Protein AF-D2W5I2-F1 (afdb_monomer_lite)

Sequence (218 aa):
MPPKKRNINYDDDDADENDNAGNESLIVRERLNFANRSSNGSSSGGGSVGSSNSTNQWCAFNIGDKSENDIERVMIAYLEKYHLQDIRDILCPPLTLTNDDTIHYSVFIDVSHFMSANIEIGSILLSYPTELIPIFERALIKTQQRHIEKQEVMKEQFKLKTFVHVRLHTLPQCSEVTKTSVRSVRSCDANRLISVSGTVIKTGPIKMLEYKKIYICK

Foldseek 3Di:
DDDDDDDDDDDDDDDDDDDDDDDDDDPPDDDPDDDDDDDDDDDDDDDDDDDPPPPVCPDPLCLDVDDLVVLLVLLLVVCLPPVVVVLVCVFACVNVVDPDLPDAAEDEDELVVVCVSPVSSSVSCQQAVPVVQVSNLVSSLVSSVVVLVPDPPCNVRTDRHNRYGYHYDHDDPDLLAEDAAPVSDDPSCPNGHHHYDDDDPDDDDDDDDDDDDDDDDD

pLDDT: mean 73.7, std 24.59, range [28.52, 96.19]

Organism: Naegleria gruberi (NCBI:txid5762)

Secondary structure (DSSP, 8-state):
-PPPP----------------------------------------------------------TT--HHHHHHHHHHHHHHHSHHHHHHHHSTTT-SS--TT--EEEEEEHHHHHHH-HHHHHHHHH-HHHHHHHHHHHHHHHHHHHHHH-SSSGGG----S-EEEEEE-----TTTEESSGGG--GGGTTS--EE-------PPP------------

InterPro domains:
  IPR012340 Nucleic acid-binding, OB-fold [SSF50249] (104-218)
  IPR031327 Mini-chromosome maintenance protein [PTHR11630] (82-217)
  IPR058768 MCM9, N-terminal domain [PF26066] (67-172)

Radius of gyration: 25.95 Å; chains: 1; bounding box: 92×47×56 Å

Structure (mmCIF, N/CA/C/O backbone):
data_AF-D2W5I2-F1
#
_entry.id   AF-D2W5I2-F1
#
loop_
_atom_site.group_PDB
_atom_site.id
_atom_site.type_symbol
_atom_site.label_atom_id
_atom_site.label_alt_id
_atom_site.label_comp_id
_atom_site.label_asym_id
_atom_site.label_entity_id
_atom_site.label_seq_id
_atom_site.pdbx_PDB_ins_code
_atom_site.Cartn_x
_atom_site.Cartn_y
_atom_site.Cartn_z
_atom_site.occupancy
_atom_site.B_iso_or_equiv
_atom_site.auth_seq_id
_atom_site.auth_comp_id
_atom_site.auth_asym_id
_atom_site.auth_atom_id
_atom_site.pdbx_PDB_model_num
ATOM 1 N N . MET A 1 1 ? -42.379 -8.811 -24.231 1.00 43.00 1 MET A N 1
ATOM 2 C CA . MET A 1 1 ? -43.054 -9.509 -23.113 1.00 43.00 1 MET A CA 1
ATOM 3 C C . MET A 1 1 ? -42.057 -9.661 -21.971 1.00 43.00 1 MET A C 1
ATOM 5 O O . MET A 1 1 ? -41.072 -10.356 -22.179 1.00 43.00 1 MET A O 1
ATOM 9 N N . PRO A 1 2 ? -42.228 -8.996 -20.818 1.00 46.12 2 PRO A N 1
ATOM 10 C CA . PRO A 1 2 ? -41.393 -9.254 -19.646 1.00 46.12 2 PRO A CA 1
ATOM 11 C C . PRO A 1 2 ? -41.995 -10.391 -18.793 1.00 46.12 2 PRO A C 1
ATOM 13 O O . PRO A 1 2 ? -43.223 -10.505 -18.726 1.00 46.12 2 PRO A O 1
ATOM 16 N N . PRO A 1 3 ? -41.187 -11.243 -18.135 1.00 50.66 3 PRO A N 1
ATOM 17 C CA . PRO A 1 3 ? -41.715 -12.276 -17.254 1.00 50.66 3 PRO A CA 1
ATOM 18 C C . PRO A 1 3 ? -42.110 -11.714 -15.877 1.00 50.66 3 PRO A C 1
ATOM 20 O O . PRO A 1 3 ? -41.495 -10.795 -15.338 1.00 50.66 3 PRO A O 1
ATOM 23 N N . LYS A 1 4 ? -43.187 -12.298 -15.341 1.00 43.59 4 LYS A N 1
ATOM 24 C CA . LYS A 1 4 ? -43.892 -11.970 -14.093 1.00 43.59 4 LYS A CA 1
ATOM 25 C C . LYS A 1 4 ? -42.997 -12.063 -12.848 1.00 43.59 4 LYS A C 1
ATOM 27 O O . LYS A 1 4 ? -42.337 -13.079 -12.635 1.00 43.59 4 LYS A O 1
ATOM 32 N N . LYS A 1 5 ? -43.089 -11.051 -11.978 1.00 40.81 5 LYS A N 1
ATOM 33 C CA . LYS A 1 5 ? -42.626 -11.091 -10.582 1.00 40.81 5 LYS A CA 1
ATOM 34 C C . LYS A 1 5 ? -43.493 -12.079 -9.790 1.00 40.81 5 LYS A C 1
ATOM 36 O O . LYS A 1 5 ? -44.718 -11.981 -9.838 1.00 40.81 5 LYS A O 1
ATOM 41 N N . ARG A 1 6 ? -42.870 -13.023 -9.080 1.00 42.47 6 ARG A N 1
ATOM 42 C CA . ARG A 1 6 ? -43.522 -13.841 -8.046 1.00 42.47 6 ARG A CA 1
ATOM 43 C C . ARG A 1 6 ? -43.172 -13.235 -6.687 1.00 42.47 6 ARG A C 1
ATOM 45 O O . ARG A 1 6 ? -42.004 -13.235 -6.318 1.00 42.47 6 ARG A O 1
ATOM 52 N N . ASN A 1 7 ? -44.184 -12.700 -6.004 1.00 34.03 7 ASN A N 1
ATOM 53 C CA . ASN A 1 7 ? -44.137 -12.393 -4.576 1.00 34.03 7 ASN A CA 1
ATOM 54 C C . ASN A 1 7 ? -44.129 -13.712 -3.805 1.00 34.03 7 ASN A C 1
ATOM 56 O O . ASN A 1 7 ? -44.943 -14.590 -4.095 1.00 34.03 7 ASN A O 1
ATOM 60 N N . ILE A 1 8 ? -43.233 -13.825 -2.833 1.00 45.25 8 ILE A N 1
ATOM 61 C CA . ILE A 1 8 ? -43.273 -14.864 -1.810 1.00 45.25 8 ILE A CA 1
ATOM 62 C C . ILE A 1 8 ? -43.275 -14.098 -0.490 1.00 45.25 8 ILE A C 1
ATOM 64 O O . ILE A 1 8 ? -42.287 -13.444 -0.162 1.00 45.25 8 ILE A O 1
ATOM 68 N N . ASN A 1 9 ? -44.425 -14.103 0.180 1.00 29.80 9 ASN A N 1
ATOM 69 C CA . ASN A 1 9 ? -44.561 -13.667 1.563 1.00 29.80 9 ASN A CA 1
ATOM 70 C C . ASN A 1 9 ? -43.911 -14.741 2.444 1.00 29.80 9 ASN A C 1
ATOM 72 O O . ASN A 1 9 ? -44.142 -15.927 2.208 1.00 29.80 9 ASN A O 1
ATOM 76 N N . TYR A 1 10 ? -43.108 -14.327 3.417 1.00 40.66 10 TYR A N 1
ATOM 77 C CA . TYR A 1 10 ? -42.780 -15.154 4.572 1.00 40.66 10 TYR A CA 1
ATOM 78 C C . TYR A 1 10 ? -43.483 -14.506 5.755 1.00 40.66 10 TYR A C 1
ATOM 80 O O . TYR A 1 10 ? -43.177 -13.363 6.090 1.00 40.66 10 TYR A O 1
ATOM 88 N N . ASP A 1 11 ? -44.485 -15.215 6.259 1.00 38.56 11 ASP A N 1
ATOM 89 C CA . ASP A 1 11 ? -45.194 -14.896 7.487 1.00 38.56 11 ASP A CA 1
ATOM 90 C C . ASP A 1 11 ? -44.306 -15.226 8.696 1.00 38.56 11 ASP A C 1
ATOM 92 O O . ASP A 1 11 ? -43.480 -16.145 8.652 1.00 38.56 11 ASP A O 1
ATOM 96 N N . ASP A 1 12 ? -44.487 -14.411 9.730 1.00 39.06 12 ASP A N 1
ATOM 97 C CA . ASP A 1 12 ? -43.900 -14.487 11.060 1.00 39.06 12 ASP A CA 1
ATOM 98 C C . ASP A 1 12 ? -44.262 -15.798 11.779 1.00 39.06 12 ASP A C 1
ATOM 100 O O . ASP A 1 12 ? -45.414 -16.224 11.737 1.00 39.06 12 ASP A O 1
ATOM 104 N N . ASP A 1 13 ? -43.300 -16.381 12.498 1.00 43.75 13 ASP A N 1
ATOM 105 C CA . ASP A 1 13 ? -43.566 -17.281 13.624 1.00 43.75 13 ASP A CA 1
ATOM 106 C C . ASP A 1 13 ? -42.513 -17.035 14.719 1.00 43.75 13 ASP A C 1
ATOM 108 O O . ASP A 1 13 ? -41.311 -17.254 14.535 1.00 43.75 13 ASP A O 1
ATOM 112 N N . ASP A 1 14 ? -43.010 -16.540 15.852 1.00 37.00 14 ASP A N 1
ATOM 113 C CA . ASP A 1 14 ? -42.328 -16.369 17.130 1.00 37.00 14 ASP A CA 1
ATOM 114 C C . ASP A 1 14 ? -41.974 -17.723 17.770 1.00 37.00 14 ASP A C 1
ATOM 116 O O . ASP A 1 14 ? -42.802 -18.635 17.816 1.00 37.00 14 ASP A O 1
ATOM 120 N N . ALA A 1 15 ? -40.786 -17.821 18.373 1.00 42.62 15 ALA A N 1
ATOM 121 C CA . ALA A 1 15 ? -40.544 -18.678 19.535 1.00 42.62 15 ALA A CA 1
ATOM 122 C C . ALA A 1 15 ? -39.292 -18.213 20.297 1.00 42.62 15 ALA A C 1
ATOM 124 O O . ALA A 1 15 ? -38.161 -18.348 19.827 1.00 42.62 15 ALA A O 1
ATOM 125 N N . ASP A 1 16 ? -39.539 -17.671 21.488 1.00 36.62 16 ASP A N 1
ATOM 126 C CA . ASP A 1 16 ? -38.579 -17.438 22.561 1.00 36.62 16 ASP A CA 1
ATOM 127 C C . ASP A 1 16 ? -37.862 -18.732 22.981 1.00 36.62 16 ASP A C 1
ATOM 129 O O . ASP A 1 16 ? -38.519 -19.737 23.241 1.00 36.62 16 ASP A O 1
ATOM 133 N N . GLU A 1 17 ? -36.545 -18.677 23.205 1.00 42.06 17 GLU A N 1
ATOM 134 C CA . GLU A 1 17 ? -35.958 -19.321 24.384 1.00 42.06 17 GLU A CA 1
ATOM 135 C C . GLU A 1 17 ? -34.625 -18.671 24.774 1.00 42.06 17 GLU A C 1
ATOM 137 O O . GLU A 1 17 ? -33.779 -18.308 23.957 1.00 42.06 17 GLU A O 1
ATOM 142 N N . ASN A 1 18 ? -34.515 -18.455 26.075 1.00 34.59 18 ASN A N 1
ATOM 143 C CA . ASN A 1 18 ? -33.635 -17.546 26.778 1.00 34.59 18 ASN A CA 1
ATOM 144 C C . ASN A 1 18 ? -32.677 -18.405 27.601 1.00 34.59 18 ASN A C 1
ATOM 146 O O . ASN A 1 18 ? -33.155 -19.111 28.481 1.00 34.59 18 ASN A O 1
ATOM 150 N N . ASP A 1 19 ? -31.365 -18.323 27.369 1.00 39.16 19 ASP A N 1
ATOM 151 C CA . ASP A 1 19 ? -30.380 -18.870 28.304 1.00 39.16 19 ASP A CA 1
ATOM 152 C C . ASP A 1 19 ? -29.254 -17.870 28.573 1.00 39.16 19 ASP A C 1
ATOM 154 O O . ASP A 1 19 ? -28.366 -17.584 27.767 1.00 39.16 19 ASP A O 1
ATOM 158 N N . ASN A 1 20 ? -29.357 -17.325 29.778 1.00 34.62 20 ASN A N 1
ATOM 159 C CA . ASN A 1 20 ? -28.439 -16.445 30.464 1.00 34.62 20 ASN A CA 1
ATOM 160 C C . ASN A 1 20 ? -27.288 -17.265 31.065 1.00 34.62 20 ASN A C 1
ATOM 162 O O . ASN A 1 20 ? -27.508 -18.072 31.967 1.00 34.62 20 ASN A O 1
ATOM 166 N N . ALA A 1 21 ? -26.052 -17.000 30.644 1.00 34.62 21 ALA A N 1
ATOM 167 C CA . ALA A 1 21 ? -24.869 -17.399 31.395 1.00 34.62 21 ALA A CA 1
ATOM 168 C C . ALA A 1 21 ? -23.773 -16.331 31.286 1.00 34.62 21 ALA A C 1
ATOM 170 O O . ALA A 1 21 ? -23.035 -16.254 30.310 1.00 34.62 21 ALA A O 1
ATOM 171 N N . GLY A 1 22 ? -23.665 -15.532 32.344 1.00 30.75 22 GLY A N 1
ATOM 172 C CA . GLY A 1 22 ? -22.408 -15.459 33.082 1.00 30.75 22 GLY A CA 1
ATOM 173 C C . GLY A 1 22 ? -21.261 -14.666 32.455 1.00 30.75 22 GLY A C 1
ATOM 174 O O . GLY A 1 22 ? -20.373 -15.216 31.816 1.00 30.75 22 GLY A O 1
ATOM 175 N N . ASN A 1 23 ? -21.263 -13.363 32.731 1.00 34.50 23 ASN A N 1
ATOM 176 C CA . ASN A 1 23 ? -20.090 -12.575 33.115 1.00 34.50 23 ASN A CA 1
ATOM 177 C C . ASN A 1 23 ? -18.751 -13.328 33.317 1.00 34.50 23 ASN A C 1
ATOM 179 O O . ASN A 1 23 ? -18.586 -14.043 34.293 1.00 34.50 23 ASN A O 1
ATOM 183 N N . GLU A 1 24 ? -17.721 -12.973 32.545 1.00 34.41 24 GLU A N 1
ATOM 184 C CA . GLU A 1 24 ? -16.431 -12.610 33.146 1.00 34.41 24 GLU A CA 1
ATOM 185 C C . GLU A 1 24 ? -15.587 -11.755 32.193 1.00 34.41 24 GLU A C 1
ATOM 187 O O . GLU A 1 24 ? -15.129 -12.156 31.125 1.00 34.41 24 GLU A O 1
ATOM 192 N N . SER A 1 25 ? -15.415 -10.507 32.611 1.00 34.25 25 SER A N 1
ATOM 193 C CA . SER A 1 25 ? -14.503 -9.523 32.060 1.00 34.25 25 SER A CA 1
ATOM 194 C C . SER A 1 25 ? -13.052 -9.942 32.298 1.00 34.25 25 SER A C 1
ATOM 196 O O . SER A 1 25 ? -12.593 -9.928 33.439 1.00 34.25 25 SER A O 1
ATOM 198 N N . LEU A 1 26 ? -12.291 -10.195 31.237 1.00 31.88 26 LEU A N 1
ATOM 199 C CA . LEU A 1 26 ? -10.829 -10.245 31.306 1.00 31.88 26 LEU A CA 1
ATOM 200 C C . LEU A 1 26 ? -10.232 -9.300 30.264 1.00 31.88 26 LEU A C 1
ATOM 202 O O . LEU A 1 26 ? -9.867 -9.662 29.150 1.00 31.88 26 LEU A O 1
ATOM 206 N N . ILE A 1 27 ? -10.140 -8.039 30.685 1.00 31.56 27 ILE A N 1
ATOM 207 C CA . ILE A 1 27 ? -9.286 -7.019 30.085 1.00 31.56 27 ILE A CA 1
ATOM 208 C C . ILE A 1 27 ? -7.835 -7.455 30.323 1.00 31.56 27 ILE A C 1
ATOM 210 O O . ILE A 1 27 ? -7.260 -7.181 31.378 1.00 31.56 27 ILE A O 1
ATOM 214 N N . VAL A 1 28 ? -7.217 -8.116 29.346 1.00 31.95 28 VAL A N 1
ATOM 215 C CA . VAL A 1 28 ? -5.765 -8.326 29.360 1.00 31.95 28 VAL A CA 1
ATOM 216 C C . VAL A 1 28 ? -5.103 -7.085 28.769 1.00 31.95 28 VAL A C 1
ATOM 218 O O . VAL A 1 28 ? -4.978 -6.911 27.561 1.00 31.95 28 VAL A O 1
ATOM 221 N N . ARG A 1 29 ? -4.709 -6.181 29.670 1.00 33.41 29 ARG A N 1
ATOM 222 C CA . ARG A 1 29 ? -3.755 -5.100 29.405 1.00 33.41 29 ARG A CA 1
ATOM 223 C C . ARG A 1 29 ? -2.401 -5.726 29.079 1.00 33.41 29 ARG A C 1
ATOM 225 O O . ARG A 1 29 ? -1.736 -6.219 29.988 1.00 33.41 29 ARG A O 1
ATOM 232 N N . GLU A 1 30 ? -1.961 -5.662 27.829 1.00 31.08 30 GLU A N 1
ATOM 233 C CA . GLU A 1 30 ? -0.601 -6.072 27.480 1.00 31.08 30 GLU A CA 1
ATOM 234 C C . GLU A 1 30 ? 0.341 -4.858 27.497 1.00 31.08 30 GLU A C 1
ATOM 236 O O . GLU A 1 30 ? 0.248 -3.928 26.696 1.00 31.08 30 GLU A O 1
ATOM 241 N N . ARG A 1 31 ? 1.222 -4.845 28.506 1.00 31.59 31 ARG A N 1
ATOM 242 C CA . ARG A 1 31 ? 2.338 -3.908 28.662 1.00 31.59 31 ARG A CA 1
ATOM 243 C C . ARG A 1 31 ? 3.422 -4.252 27.639 1.00 31.59 31 ARG A C 1
ATOM 245 O O . ARG A 1 31 ? 4.078 -5.281 27.765 1.00 31.59 31 ARG A O 1
ATOM 252 N N . LEU A 1 32 ? 3.686 -3.350 26.697 1.00 32.97 32 LEU A N 1
ATOM 253 C CA . LEU A 1 32 ? 4.914 -3.366 25.902 1.00 32.97 32 LEU A CA 1
ATOM 254 C C . LEU A 1 32 ? 6.099 -2.934 26.783 1.00 32.97 32 LEU A C 1
ATOM 256 O O . LEU A 1 32 ? 6.392 -1.749 26.917 1.00 32.97 32 LEU A O 1
ATOM 260 N N . ASN A 1 33 ? 6.781 -3.905 27.392 1.00 31.30 33 ASN A N 1
ATOM 261 C CA . ASN A 1 33 ? 8.112 -3.710 27.963 1.00 31.30 33 ASN A CA 1
ATOM 262 C C . ASN A 1 33 ? 9.154 -3.860 26.847 1.00 31.30 33 ASN A C 1
ATOM 264 O O . ASN A 1 33 ? 9.573 -4.969 26.519 1.00 31.30 33 ASN A O 1
ATOM 268 N N . PHE A 1 34 ? 9.598 -2.740 26.277 1.00 35.03 34 PHE A N 1
ATOM 269 C CA . PHE A 1 34 ? 10.815 -2.707 25.469 1.00 35.03 34 PHE A CA 1
ATOM 270 C C . PHE A 1 34 ? 12.032 -2.815 26.395 1.00 35.03 34 PHE A C 1
ATOM 272 O O . PHE A 1 34 ? 12.375 -1.881 27.120 1.00 35.03 34 PHE A O 1
ATOM 279 N N . ALA A 1 35 ? 12.680 -3.979 26.383 1.00 35.81 35 ALA A N 1
ATOM 280 C CA . ALA A 1 35 ? 13.961 -4.186 27.039 1.00 35.81 35 ALA A CA 1
ATOM 281 C C . ALA A 1 35 ? 15.055 -3.400 26.300 1.00 35.81 35 ALA A C 1
ATOM 283 O O . ALA A 1 35 ? 15.451 -3.731 25.184 1.00 35.81 35 ALA A O 1
ATOM 284 N N . ASN A 1 36 ? 15.547 -2.355 26.959 1.00 31.05 36 ASN A N 1
ATOM 285 C CA . ASN A 1 36 ? 16.708 -1.574 26.566 1.00 31.05 36 ASN A CA 1
ATOM 286 C C . ASN A 1 36 ? 17.981 -2.403 26.835 1.00 31.05 36 ASN A C 1
ATOM 288 O O . ASN A 1 36 ? 18.416 -2.519 27.982 1.00 31.05 36 ASN A O 1
ATOM 292 N N . ARG A 1 37 ? 18.564 -3.031 25.806 1.00 32.34 37 ARG A N 1
ATOM 293 C CA . ARG A 1 37 ? 19.895 -3.653 25.908 1.00 32.34 37 ARG A CA 1
ATOM 294 C C . ARG A 1 37 ? 20.959 -2.604 25.601 1.00 32.34 37 ARG A C 1
ATOM 296 O O . ARG A 1 37 ? 21.356 -2.419 24.458 1.00 32.34 37 ARG A O 1
ATOM 303 N N . SER A 1 38 ? 21.423 -1.947 26.658 1.00 33.16 38 SER A N 1
ATOM 304 C CA . SER A 1 38 ? 22.679 -1.203 26.661 1.00 33.16 38 SER A CA 1
ATOM 305 C C . SER A 1 38 ? 23.831 -2.195 26.846 1.00 33.16 38 SER A C 1
ATOM 307 O O . SER A 1 38 ? 23.877 -2.911 27.846 1.00 33.16 38 SER A O 1
ATOM 309 N N . SER A 1 39 ? 24.734 -2.285 25.871 1.00 38.69 39 SER A N 1
ATOM 310 C CA . SER A 1 39 ? 25.969 -3.065 25.969 1.00 38.69 39 SER A CA 1
ATOM 311 C C . SER A 1 39 ? 27.155 -2.123 26.160 1.00 38.69 39 SER A C 1
ATOM 313 O O . SER A 1 39 ? 27.592 -1.478 25.209 1.00 38.69 39 SER A O 1
ATOM 315 N N . ASN A 1 40 ? 27.685 -2.080 27.383 1.00 33.72 40 ASN A N 1
ATOM 316 C CA . ASN A 1 40 ? 29.035 -1.602 27.668 1.00 33.72 40 ASN A CA 1
ATOM 317 C C . ASN A 1 40 ? 30.012 -2.780 27.558 1.00 33.72 40 ASN A C 1
ATOM 319 O O . ASN A 1 40 ? 29.770 -3.838 28.139 1.00 33.72 40 ASN A O 1
ATOM 323 N N . GLY A 1 41 ? 31.127 -2.578 26.858 1.00 32.34 41 GLY A N 1
ATOM 324 C CA . GLY A 1 41 ? 32.242 -3.521 26.786 1.00 32.34 41 GLY A CA 1
ATOM 325 C C . GLY A 1 41 ? 33.462 -2.864 26.143 1.00 32.34 41 GLY A C 1
ATOM 326 O O . GLY A 1 41 ? 33.501 -2.668 24.934 1.00 32.34 41 GLY A O 1
ATOM 327 N N . SER A 1 42 ? 34.420 -2.476 26.978 1.00 32.62 42 SER A N 1
ATOM 328 C CA . SER A 1 42 ? 35.640 -1.730 26.654 1.00 32.62 42 SER A CA 1
ATOM 329 C C . SER A 1 42 ? 36.817 -2.652 26.291 1.00 32.62 42 SER A C 1
ATOM 331 O O . SER A 1 42 ? 36.915 -3.738 26.856 1.00 32.62 42 SER A O 1
ATOM 333 N N . SER A 1 43 ? 37.781 -2.119 25.511 1.00 32.69 43 SER A N 1
ATOM 334 C CA . SER A 1 43 ? 39.214 -2.521 25.364 1.00 32.69 43 SER A CA 1
ATOM 335 C C . SER A 1 43 ? 39.515 -3.900 24.732 1.00 32.69 43 SER A C 1
ATOM 337 O O . SER A 1 43 ? 38.794 -4.850 24.972 1.00 32.69 43 SER A O 1
ATOM 339 N N . SER A 1 44 ? 40.563 -4.161 23.936 1.00 32.59 44 SER A N 1
ATOM 340 C CA . SER A 1 44 ? 41.766 -3.444 23.456 1.00 32.59 44 SER A CA 1
ATOM 341 C C . SER A 1 44 ? 42.534 -4.376 22.485 1.00 32.59 44 SER A C 1
ATOM 343 O O . SER A 1 44 ? 42.495 -5.584 22.694 1.00 32.59 44 SER A O 1
ATOM 345 N N . GLY A 1 45 ? 43.326 -3.839 21.540 1.00 30.66 45 GLY A N 1
ATOM 346 C CA . GLY A 1 45 ? 44.559 -4.497 21.049 1.00 30.66 45 GLY A CA 1
ATOM 347 C C . GLY A 1 45 ? 44.597 -5.058 19.611 1.00 30.66 45 GLY A C 1
ATOM 348 O O . GLY A 1 45 ? 44.061 -6.121 19.348 1.00 30.66 45 GLY A O 1
ATOM 349 N N . GLY A 1 46 ? 45.319 -4.339 18.735 1.00 28.52 46 GLY A N 1
ATOM 350 C CA . GLY A 1 46 ? 46.324 -4.793 17.748 1.00 28.52 46 GLY A CA 1
ATOM 351 C C . GLY A 1 46 ? 46.088 -5.975 16.786 1.00 28.52 46 GLY A C 1
ATOM 352 O O . GLY A 1 46 ? 45.882 -7.103 17.211 1.00 28.52 46 GLY A O 1
ATOM 353 N N . GLY A 1 47 ? 46.357 -5.740 15.491 1.00 29.27 47 GLY A N 1
ATOM 354 C CA . GLY A 1 47 ? 46.817 -6.785 14.560 1.00 29.27 47 GLY A CA 1
ATOM 355 C C . GLY A 1 47 ? 46.179 -6.756 13.171 1.00 29.27 47 GLY A C 1
ATOM 356 O O . GLY A 1 47 ? 45.070 -7.237 12.973 1.00 29.27 47 GLY A O 1
ATOM 357 N N . SER A 1 48 ? 46.909 -6.224 12.194 1.00 37.81 48 SER A N 1
ATOM 358 C CA . SER A 1 48 ? 46.570 -6.208 10.771 1.00 37.81 48 SER A CA 1
ATOM 359 C C . SER A 1 48 ? 46.600 -7.612 10.160 1.00 37.81 48 SER A C 1
ATOM 361 O O . SER A 1 48 ? 47.661 -8.226 10.156 1.00 37.81 48 SER A O 1
ATOM 363 N N . VAL A 1 49 ? 45.511 -8.064 9.531 1.00 38.12 49 VAL A N 1
ATOM 364 C CA . VAL A 1 49 ? 45.576 -8.974 8.373 1.00 38.12 49 VAL A CA 1
ATOM 365 C C . VAL A 1 49 ? 44.391 -8.677 7.458 1.00 38.12 49 VAL A C 1
ATOM 367 O O . VAL A 1 49 ? 43.235 -8.730 7.877 1.00 38.12 49 VAL A O 1
ATOM 370 N N . GLY A 1 50 ? 44.687 -8.346 6.202 1.00 44.47 50 GLY A N 1
ATOM 371 C CA . GLY A 1 50 ? 43.690 -8.241 5.150 1.00 44.47 50 GLY A CA 1
ATOM 372 C C . GLY A 1 50 ? 42.963 -9.572 4.977 1.00 44.47 50 GLY A C 1
ATOM 373 O O . GLY A 1 50 ? 43.562 -10.596 4.664 1.00 44.47 50 GLY A O 1
ATOM 374 N N . SER A 1 51 ? 41.655 -9.545 5.171 1.00 35.34 51 SER A N 1
ATOM 375 C CA . SER A 1 51 ? 40.735 -10.533 4.632 1.00 35.34 51 SER A CA 1
ATOM 376 C C . SER A 1 51 ? 39.550 -9.749 4.116 1.00 35.34 51 SER A C 1
ATOM 378 O O . SER A 1 51 ? 38.753 -9.220 4.888 1.00 35.34 51 SER A O 1
ATOM 380 N N . SER A 1 52 ? 39.475 -9.623 2.793 1.00 46.25 52 SER A N 1
ATOM 381 C CA . SER A 1 52 ? 38.266 -9.218 2.089 1.00 46.25 52 SER A CA 1
ATOM 382 C C . SER A 1 52 ? 37.217 -10.306 2.312 1.00 46.25 52 SER A C 1
ATOM 384 O O . SER A 1 52 ? 36.960 -11.137 1.441 1.00 46.25 52 SER A O 1
ATOM 386 N N . ASN A 1 53 ? 36.648 -10.337 3.516 1.00 34.44 53 ASN A N 1
ATOM 387 C CA . ASN A 1 53 ? 35.430 -11.065 3.775 1.00 34.44 53 ASN A CA 1
ATOM 388 C C . ASN A 1 53 ? 34.355 -10.317 3.008 1.00 34.44 53 ASN A C 1
ATOM 390 O O . ASN A 1 53 ? 33.883 -9.261 3.421 1.00 34.44 53 ASN A O 1
ATOM 394 N N . SER A 1 54 ? 34.033 -10.886 1.849 1.00 44.22 54 SER A N 1
ATOM 395 C CA . SER A 1 54 ? 32.737 -10.803 1.201 1.00 44.22 54 SER A CA 1
ATOM 396 C C . SER A 1 54 ? 31.682 -11.199 2.235 1.00 44.22 54 SER A C 1
ATOM 398 O O . SER A 1 54 ? 31.182 -12.320 2.286 1.00 44.22 54 SER A O 1
ATOM 400 N N . THR A 1 55 ? 31.381 -10.277 3.143 1.00 38.47 55 THR A N 1
ATOM 401 C CA . THR A 1 55 ? 30.096 -10.261 3.799 1.00 38.47 55 THR A CA 1
ATOM 402 C C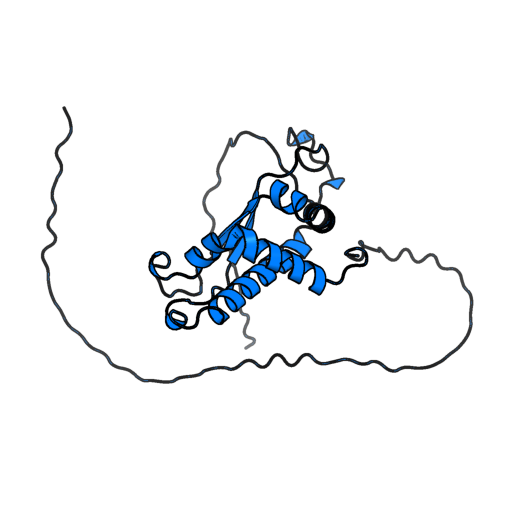 . THR A 1 55 ? 29.131 -10.007 2.665 1.00 38.47 55 THR A C 1
ATOM 404 O O . THR A 1 55 ? 29.194 -8.981 1.988 1.00 38.47 55 THR A O 1
ATOM 407 N N . ASN A 1 56 ? 28.295 -11.003 2.392 1.00 39.19 56 ASN A N 1
ATOM 408 C CA . ASN A 1 56 ? 27.086 -10.834 1.614 1.00 39.19 56 ASN A CA 1
ATOM 409 C C . ASN A 1 56 ? 26.282 -9.729 2.297 1.00 39.19 56 ASN A C 1
ATOM 411 O O . ASN A 1 56 ? 25.442 -9.985 3.157 1.00 39.19 56 ASN A O 1
ATOM 415 N N . GLN A 1 57 ? 26.597 -8.488 1.942 1.00 40.41 57 GLN A N 1
ATOM 416 C CA . GLN A 1 57 ? 25.853 -7.298 2.274 1.00 40.41 57 GLN A CA 1
ATOM 417 C C . GLN A 1 57 ? 24.642 -7.326 1.356 1.00 40.41 57 GLN A C 1
ATOM 419 O O . GLN A 1 57 ? 24.513 -6.546 0.418 1.00 40.41 57 GLN A O 1
ATOM 424 N N . TRP A 1 58 ? 23.781 -8.317 1.606 1.00 37.44 58 TRP A N 1
ATOM 425 C CA . TRP A 1 58 ? 22.390 -8.249 1.226 1.00 37.44 58 TRP A CA 1
ATOM 426 C C . TRP A 1 58 ? 21.915 -6.935 1.812 1.00 37.44 58 TRP A C 1
ATOM 428 O O . TRP A 1 58 ? 21.947 -6.758 3.030 1.00 37.44 58 TRP A O 1
ATOM 438 N N . CYS A 1 59 ? 21.704 -5.986 0.907 1.00 45.69 59 CYS A N 1
ATOM 439 C CA . CYS A 1 59 ? 21.753 -4.558 1.143 1.00 45.69 59 CYS A CA 1
ATOM 440 C C . CYS A 1 59 ? 21.144 -4.226 2.501 1.00 45.69 59 CYS A C 1
ATOM 442 O O . CYS A 1 59 ? 19.946 -4.431 2.694 1.00 45.69 59 CYS A O 1
ATOM 444 N N . ALA A 1 60 ? 21.970 -3.747 3.439 1.00 43.47 60 ALA A N 1
ATOM 445 C CA . ALA A 1 60 ? 21.443 -3.084 4.618 1.00 43.47 60 ALA A CA 1
ATOM 446 C C . ALA A 1 60 ? 20.447 -2.056 4.087 1.00 43.47 60 ALA A C 1
ATOM 448 O O . ALA A 1 60 ? 20.799 -1.244 3.225 1.00 43.47 60 ALA A O 1
ATOM 449 N N . PHE A 1 61 ? 19.192 -2.203 4.497 1.00 49.06 61 PHE A N 1
ATOM 450 C CA . PHE A 1 61 ? 18.087 -1.337 4.136 1.00 49.06 61 PHE A CA 1
ATOM 451 C C . PHE A 1 61 ? 18.378 0.053 4.717 1.00 49.06 61 PHE A C 1
ATOM 453 O O . PHE A 1 61 ? 17.901 0.428 5.781 1.00 49.06 61 PHE A O 1
ATOM 460 N N . ASN A 1 62 ? 19.274 0.782 4.055 1.00 53.03 62 ASN A N 1
ATOM 461 C CA . ASN A 1 62 ? 19.653 2.137 4.397 1.00 53.03 62 ASN A CA 1
ATOM 462 C C . ASN A 1 62 ? 18.587 3.026 3.774 1.00 53.03 62 ASN A C 1
ATOM 464 O O . ASN A 1 62 ? 18.625 3.340 2.582 1.00 53.03 62 ASN A O 1
ATOM 468 N N . ILE A 1 63 ? 17.599 3.376 4.588 1.00 61.00 63 ILE A N 1
ATOM 469 C CA . ILE A 1 63 ? 16.560 4.363 4.301 1.00 61.00 63 ILE A CA 1
ATOM 470 C C . ILE A 1 63 ? 17.210 5.759 4.232 1.00 61.00 63 ILE A C 1
ATOM 472 O O . ILE A 1 63 ? 16.946 6.632 5.047 1.00 61.00 63 ILE A O 1
ATOM 476 N N . GLY A 1 64 ? 18.136 5.982 3.295 1.00 59.34 64 GLY A N 1
ATOM 477 C CA . GLY A 1 64 ? 18.963 7.195 3.277 1.00 59.34 64 GLY A CA 1
ATOM 478 C C . GLY A 1 64 ? 19.453 7.598 4.681 1.00 59.34 64 GLY A C 1
ATOM 479 O O . GLY A 1 64 ? 19.635 6.755 5.556 1.00 59.34 64 GLY A O 1
ATOM 480 N N . ASP A 1 65 ? 19.587 8.897 4.922 1.00 66.38 65 ASP A N 1
ATOM 481 C CA . ASP A 1 65 ? 19.905 9.441 6.249 1.00 66.38 65 ASP A CA 1
ATOM 482 C C . ASP A 1 65 ? 18.661 9.614 7.152 1.00 66.38 65 ASP A C 1
ATOM 484 O O . ASP A 1 65 ? 18.743 10.241 8.210 1.00 66.38 65 ASP A O 1
ATOM 488 N N . LYS A 1 66 ? 17.479 9.119 6.746 1.00 75.31 66 LYS A N 1
ATOM 489 C CA . LYS A 1 66 ? 16.210 9.392 7.442 1.00 75.31 66 LYS A CA 1
ATOM 490 C C . LYS A 1 66 ? 15.832 8.267 8.389 1.00 75.31 66 LYS A C 1
ATOM 492 O O . LYS A 1 66 ? 15.808 7.096 8.018 1.00 75.31 66 LYS A O 1
ATOM 497 N N . SER A 1 67 ? 15.453 8.635 9.611 1.00 85.19 67 SER A N 1
ATOM 498 C CA . SER A 1 67 ? 14.943 7.658 10.566 1.00 85.19 67 SER A CA 1
ATOM 499 C C . SER A 1 67 ? 13.554 7.159 10.149 1.00 85.19 67 SER A C 1
ATOM 501 O O . SER A 1 67 ? 12.757 7.886 9.551 1.00 85.19 67 SER A O 1
ATOM 503 N N . GLU A 1 68 ? 13.233 5.915 10.505 1.00 87.31 68 GLU A N 1
ATOM 504 C CA . GLU A 1 68 ? 11.917 5.307 10.261 1.00 87.31 68 GLU A CA 1
ATOM 505 C C . GLU A 1 68 ? 10.766 6.156 10.834 1.00 87.31 68 GLU A C 1
ATOM 507 O O . GLU A 1 68 ? 9.720 6.321 10.205 1.00 87.31 68 GLU A O 1
ATOM 512 N N . ASN A 1 69 ? 10.996 6.775 11.997 1.00 89.81 69 ASN A N 1
ATOM 513 C CA . ASN A 1 69 ? 10.032 7.657 12.652 1.00 89.81 69 ASN A CA 1
ATOM 514 C C . ASN A 1 69 ? 9.729 8.914 11.827 1.00 89.81 69 ASN A C 1
ATOM 516 O O . ASN A 1 69 ? 8.598 9.402 11.844 1.00 89.81 69 ASN A O 1
ATOM 520 N N . ASP A 1 70 ? 10.717 9.457 11.114 1.00 90.81 70 ASP A N 1
ATOM 521 C CA . ASP A 1 70 ? 10.522 10.649 10.287 1.00 90.81 70 ASP A CA 1
ATOM 522 C C . ASP A 1 70 ? 9.662 10.331 9.067 1.00 90.81 70 ASP A C 1
ATOM 524 O O . ASP A 1 70 ? 8.769 11.103 8.715 1.00 90.81 70 ASP A O 1
ATOM 528 N N . ILE A 1 71 ? 9.865 9.160 8.463 1.00 92.00 71 ILE A N 1
ATOM 529 C CA . ILE A 1 71 ? 9.034 8.700 7.348 1.00 92.00 71 ILE A CA 1
ATOM 530 C C . ILE A 1 71 ? 7.599 8.492 7.792 1.00 92.00 71 ILE A C 1
ATOM 532 O O . ILE A 1 71 ? 6.675 8.978 7.137 1.00 92.00 71 ILE A O 1
ATOM 536 N N . GLU A 1 72 ? 7.412 7.805 8.915 1.00 93.75 72 GLU A N 1
ATOM 537 C CA . GLU A 1 72 ? 6.088 7.558 9.462 1.00 93.75 72 GLU A CA 1
ATOM 538 C C . GLU A 1 72 ? 5.350 8.879 9.727 1.00 93.75 72 GLU A C 1
ATOM 540 O O . GLU A 1 72 ? 4.185 9.026 9.359 1.00 93.75 72 GLU A O 1
ATOM 545 N N . ARG A 1 73 ? 6.034 9.889 10.283 1.00 94.19 73 ARG A N 1
ATOM 546 C CA . ARG A 1 73 ? 5.460 11.229 10.498 1.00 94.19 73 ARG A CA 1
ATOM 547 C C . ARG A 1 73 ? 4.990 11.879 9.201 1.00 94.19 73 ARG A C 1
ATOM 549 O O . ARG A 1 73 ? 3.897 12.447 9.178 1.00 94.19 73 ARG A O 1
ATOM 556 N N . VAL A 1 74 ? 5.786 11.797 8.136 1.00 94.50 74 VAL A N 1
ATOM 557 C CA . VAL A 1 74 ? 5.421 12.367 6.831 1.00 94.50 74 VAL A CA 1
ATOM 558 C C . VAL A 1 74 ? 4.234 11.624 6.215 1.00 94.50 74 VAL A C 1
ATOM 560 O 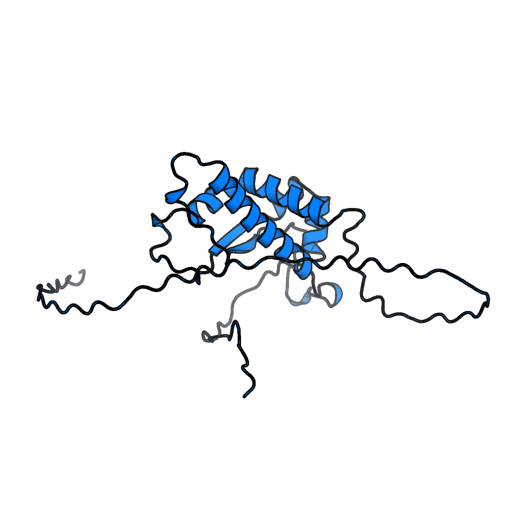O . VAL A 1 74 ? 3.320 12.261 5.691 1.00 94.50 74 VAL A O 1
ATOM 563 N N . MET A 1 75 ? 4.196 10.294 6.329 1.00 95.19 75 MET A N 1
ATOM 564 C CA . MET A 1 75 ? 3.056 9.489 5.879 1.00 95.19 75 MET A CA 1
ATOM 565 C C . MET A 1 75 ? 1.777 9.835 6.642 1.00 95.19 75 MET A C 1
ATOM 567 O O . MET A 1 75 ? 0.734 10.020 6.019 1.00 95.19 75 MET A O 1
ATOM 571 N N . ILE A 1 76 ? 1.853 9.995 7.967 1.00 96.06 76 ILE A N 1
ATOM 572 C CA . ILE A 1 76 ? 0.703 10.415 8.777 1.00 96.06 76 ILE A CA 1
ATOM 573 C C . ILE A 1 76 ? 0.190 11.780 8.307 1.00 96.06 76 ILE A C 1
ATOM 575 O O . ILE A 1 76 ? -1.007 11.933 8.072 1.00 96.06 76 ILE A O 1
ATOM 579 N N . ALA A 1 77 ? 1.082 12.756 8.118 1.00 95.50 77 ALA A N 1
ATOM 580 C CA . ALA A 1 77 ? 0.703 14.087 7.646 1.00 95.50 77 ALA A CA 1
ATOM 581 C C . ALA A 1 77 ? 0.033 14.047 6.260 1.00 95.50 77 ALA A C 1
ATOM 583 O O . ALA A 1 77 ? -0.937 14.765 6.019 1.00 95.50 77 ALA A O 1
ATOM 584 N N . TYR A 1 78 ? 0.512 13.184 5.360 1.00 96.19 78 TYR A N 1
ATOM 585 C CA . TYR A 1 78 ? -0.108 12.965 4.054 1.00 96.19 78 TYR A CA 1
ATOM 586 C C . TYR A 1 78 ? -1.516 12.355 4.175 1.00 96.19 78 TYR A C 1
ATOM 588 O O . TYR A 1 78 ? -2.459 12.864 3.567 1.00 96.19 78 TYR A O 1
ATOM 596 N N . LEU A 1 79 ? -1.679 11.309 4.992 1.00 96.06 79 LEU A N 1
ATOM 597 C CA . LEU A 1 79 ? -2.968 10.642 5.213 1.00 96.06 79 LEU A CA 1
ATOM 598 C C . LEU A 1 79 ? -3.998 11.574 5.857 1.00 96.06 79 LEU A C 1
ATOM 600 O O . LEU A 1 79 ? -5.138 11.624 5.402 1.00 96.06 79 LEU A O 1
ATOM 604 N N . GLU A 1 80 ? -3.591 12.347 6.870 1.00 94.56 80 GLU A N 1
ATOM 605 C CA . GLU A 1 80 ? -4.451 13.341 7.524 1.00 94.56 80 GLU A CA 1
ATOM 606 C C . GLU A 1 80 ? -4.933 14.417 6.540 1.00 94.56 80 GLU A C 1
ATOM 608 O O . GLU A 1 80 ? -6.047 14.921 6.681 1.00 94.56 80 GLU A O 1
ATOM 613 N N . LYS A 1 81 ? -4.112 14.767 5.542 1.00 95.19 81 LYS A N 1
ATOM 614 C CA . LYS A 1 81 ? -4.424 15.821 4.574 1.00 95.19 81 LYS A CA 1
ATOM 615 C C . LYS A 1 81 ? -5.334 15.353 3.436 1.00 95.19 81 LYS A C 1
ATOM 617 O O . LYS A 1 81 ? -6.227 16.103 3.055 1.00 95.19 81 LYS A O 1
ATOM 622 N N . TYR A 1 82 ? -5.095 14.166 2.875 1.00 94.44 82 TYR A N 1
ATOM 623 C CA . TYR A 1 82 ? -5.740 13.745 1.620 1.00 94.44 82 TYR A CA 1
ATOM 624 C C . TYR A 1 82 ? -6.703 12.560 1.758 1.00 94.44 82 TYR A C 1
ATOM 626 O O . TYR A 1 82 ? -7.649 12.477 0.984 1.00 94.44 82 TYR A O 1
ATOM 634 N N . HIS A 1 83 ? -6.510 11.682 2.747 1.00 94.50 83 HIS A N 1
ATOM 635 C CA . HIS A 1 83 ? -7.284 10.439 2.908 1.00 94.50 83 HIS A CA 1
ATOM 636 C C . HIS A 1 83 ? -8.145 10.427 4.178 1.00 94.50 83 HIS A C 1
ATOM 638 O O . HIS A 1 83 ? -8.577 9.378 4.650 1.00 94.50 83 HIS A O 1
ATOM 644 N N . LEU A 1 84 ? -8.414 11.599 4.759 1.00 92.50 84 LEU A N 1
ATOM 645 C CA . LEU A 1 84 ? -9.178 11.693 6.002 1.00 92.50 84 LEU A CA 1
ATOM 646 C C . LEU A 1 84 ? -10.614 11.177 5.851 1.00 92.50 84 LEU A C 1
ATOM 648 O O . LEU A 1 84 ? -11.160 10.621 6.800 1.00 92.50 84 LEU A O 1
ATOM 652 N N . GLN A 1 85 ? -11.222 11.368 4.677 1.00 91.12 85 GLN A N 1
ATOM 653 C CA . GLN A 1 85 ? -12.578 10.894 4.417 1.00 91.12 85 GLN A CA 1
ATOM 654 C C . GLN A 1 85 ? -12.627 9.366 4.342 1.00 91.12 85 GLN A C 1
ATOM 656 O O . GLN A 1 85 ? -13.402 8.765 5.075 1.00 91.12 85 GLN A O 1
ATOM 661 N N . ASP A 1 86 ? -11.725 8.745 3.577 1.00 91.75 86 ASP A N 1
ATOM 662 C CA . ASP A 1 86 ? -11.613 7.282 3.493 1.00 91.75 86 ASP A CA 1
ATOM 663 C C . ASP A 1 86 ? -11.423 6.657 4.885 1.00 91.75 86 ASP A C 1
ATOM 665 O O . ASP A 1 86 ? -12.029 5.645 5.232 1.00 91.75 86 ASP A O 1
ATOM 669 N N . ILE A 1 87 ? -10.600 7.298 5.722 1.00 91.69 87 ILE A N 1
ATOM 670 C CA . ILE A 1 87 ? -10.352 6.868 7.100 1.00 91.69 87 ILE A CA 1
ATOM 671 C C . ILE A 1 87 ? -11.616 6.985 7.955 1.00 91.69 87 ILE A C 1
ATOM 673 O O . ILE A 1 87 ? -11.907 6.080 8.734 1.00 91.69 87 ILE A O 1
ATOM 677 N N . ARG A 1 88 ? -12.382 8.072 7.821 1.00 89.19 88 ARG A N 1
ATOM 678 C CA . ARG A 1 88 ? -13.665 8.224 8.524 1.00 89.19 88 ARG A CA 1
ATOM 679 C C . ARG A 1 88 ? -14.659 7.153 8.113 1.00 89.19 88 ARG A C 1
ATOM 681 O O . ARG A 1 88 ? -15.316 6.604 8.988 1.00 89.19 88 ARG A O 1
ATOM 688 N N . ASP A 1 89 ? -14.734 6.839 6.828 1.00 87.88 89 ASP A N 1
ATOM 689 C CA . ASP A 1 89 ? -15.663 5.837 6.309 1.00 87.88 89 ASP A CA 1
ATOM 690 C C . ASP A 1 89 ? -15.328 4.435 6.847 1.00 87.88 89 ASP A C 1
ATOM 692 O O . ASP A 1 89 ? -16.232 3.671 7.175 1.00 87.88 89 ASP A O 1
ATOM 696 N N . ILE A 1 90 ? -14.038 4.126 7.034 1.00 87.75 90 ILE A N 1
ATOM 697 C CA . ILE A 1 90 ? -13.573 2.886 7.685 1.00 87.75 90 ILE A CA 1
ATOM 698 C C . ILE A 1 90 ? -13.900 2.864 9.187 1.00 87.75 90 ILE A C 1
ATOM 700 O O . ILE A 1 90 ? -14.196 1.806 9.743 1.00 87.75 90 ILE A O 1
ATOM 704 N N . LEU A 1 91 ? -13.817 4.015 9.858 1.00 85.62 91 LEU A N 1
ATOM 705 C CA . LEU A 1 91 ? -14.075 4.136 11.295 1.00 85.62 91 LEU A CA 1
ATOM 706 C C . LEU A 1 91 ? -15.571 4.180 11.640 1.00 85.62 91 LEU A C 1
ATOM 708 O O . LEU A 1 91 ? -15.929 3.906 12.788 1.00 85.62 91 LEU A O 1
ATOM 712 N N . CYS A 1 92 ? -16.428 4.577 10.694 1.00 76.44 92 CYS A N 1
ATOM 713 C CA . CYS A 1 92 ? -17.837 4.847 10.946 1.00 76.44 92 CYS A CA 1
ATOM 714 C C . CYS A 1 92 ? -18.684 3.551 10.902 1.00 76.44 92 CYS A C 1
ATOM 716 O O . CYS A 1 92 ? -18.651 2.824 9.905 1.00 76.44 92 CYS A O 1
ATOM 718 N N . PRO A 1 93 ? -19.542 3.299 11.911 1.00 58.50 93 PRO A N 1
ATOM 719 C CA . PRO A 1 93 ? -20.354 2.088 12.028 1.00 58.50 93 PRO A CA 1
ATOM 720 C C . PRO A 1 93 ? -21.337 1.753 10.893 1.00 58.50 93 PRO A C 1
ATOM 722 O O . PRO A 1 93 ? -21.556 0.563 10.678 1.00 58.50 93 PRO A O 1
ATOM 725 N N . PRO A 1 94 ? -21.962 2.699 10.155 1.00 57.00 94 PRO A N 1
ATOM 726 C CA . PRO A 1 94 ? -23.005 2.338 9.197 1.00 57.00 94 PRO A CA 1
ATOM 727 C C . PRO A 1 94 ? -22.467 1.568 7.982 1.00 57.00 94 PRO A C 1
ATOM 729 O O . PRO A 1 94 ? -23.250 0.897 7.314 1.00 57.00 94 PRO A O 1
ATOM 732 N N . LEU A 1 95 ? -21.153 1.617 7.706 1.00 52.41 95 LEU A N 1
ATOM 733 C CA . LEU A 1 95 ? -20.505 0.746 6.715 1.00 52.41 95 LEU A CA 1
ATOM 734 C C . LEU A 1 95 ? -20.014 -0.585 7.303 1.00 52.41 95 LEU A C 1
ATOM 736 O O . LEU A 1 95 ? -19.872 -1.562 6.568 1.00 52.41 95 LEU A O 1
ATOM 740 N N . THR A 1 96 ? -19.774 -0.660 8.611 1.00 53.50 96 THR A N 1
ATOM 741 C CA . THR A 1 96 ? -19.371 -1.894 9.288 1.00 53.50 96 THR A CA 1
ATOM 742 C C . THR A 1 96 ? -20.606 -2.567 9.870 1.00 53.50 96 THR A C 1
ATOM 744 O O . THR A 1 96 ? -20.893 -2.452 11.058 1.00 53.50 96 THR A O 1
ATOM 747 N N . LEU A 1 97 ? -21.342 -3.289 9.019 1.00 52.59 97 LEU A N 1
ATOM 748 C CA . LEU A 1 97 ? -22.570 -4.022 9.376 1.00 52.59 97 LEU A CA 1
ATOM 749 C C . LEU A 1 97 ? -22.377 -5.060 10.503 1.00 52.59 97 LEU A C 1
ATOM 751 O O . LEU A 1 97 ? -23.337 -5.640 11.000 1.00 52.59 97 LEU A O 1
ATOM 755 N N . THR A 1 98 ? -21.133 -5.296 10.910 1.00 55.25 98 THR A N 1
ATOM 756 C CA . THR A 1 98 ? -20.733 -6.235 11.948 1.00 55.25 98 THR A CA 1
ATOM 757 C C . THR A 1 98 ? -19.627 -5.614 12.798 1.00 55.25 98 THR A C 1
ATOM 759 O O . THR A 1 98 ? -18.632 -5.115 12.269 1.00 55.25 98 THR A O 1
ATOM 762 N N . ASN A 1 99 ? -19.745 -5.729 14.123 1.00 60.34 99 ASN A N 1
ATOM 763 C CA . ASN A 1 99 ? -18.722 -5.352 15.114 1.00 60.34 99 ASN A CA 1
ATOM 764 C C . ASN A 1 99 ? -17.441 -6.211 15.055 1.00 60.34 99 ASN A C 1
ATOM 766 O O . ASN A 1 99 ? -16.638 -6.200 15.990 1.00 60.34 99 ASN A O 1
ATOM 770 N N . ASP A 1 100 ? -17.265 -6.952 13.967 1.00 69.00 100 ASP A N 1
ATOM 771 C CA . ASP A 1 100 ? -16.211 -7.923 13.774 1.00 69.00 100 ASP A CA 1
ATOM 772 C C . ASP A 1 100 ? -14.869 -7.217 13.559 1.00 69.00 100 ASP A C 1
ATOM 774 O O . ASP A 1 100 ? -14.685 -6.389 12.655 1.00 69.00 100 ASP A O 1
ATOM 778 N N . ASP A 1 101 ? -13.937 -7.540 14.445 1.00 74.12 101 ASP A N 1
ATOM 779 C CA . ASP A 1 101 ? -12.576 -7.031 14.421 1.00 74.12 101 ASP A CA 1
ATOM 780 C C . ASP A 1 101 ? -11.675 -7.841 13.494 1.00 74.12 101 ASP A C 1
ATOM 782 O O . ASP A 1 101 ? -10.501 -7.524 13.413 1.00 74.12 101 ASP A O 1
ATOM 786 N N . THR A 1 102 ? -12.194 -8.848 12.784 1.00 78.38 102 THR A N 1
ATOM 787 C CA . THR A 1 102 ? -11.438 -9.679 11.828 1.00 78.38 102 THR A CA 1
ATOM 788 C C . THR A 1 102 ? -11.545 -9.211 10.375 1.00 78.38 102 THR A C 1
ATOM 790 O O . THR A 1 102 ? -10.865 -9.740 9.495 1.00 78.38 102 THR A O 1
ATOM 793 N N . ILE A 1 103 ? -12.379 -8.207 10.099 1.00 84.69 103 ILE A N 1
ATOM 794 C CA . ILE A 1 103 ? -12.586 -7.697 8.742 1.00 84.69 103 ILE A CA 1
ATOM 795 C C . ILE A 1 103 ? -11.397 -6.838 8.315 1.00 84.69 103 ILE A C 1
ATOM 797 O O . ILE A 1 103 ? -10.983 -5.922 9.026 1.00 84.69 103 ILE A O 1
ATOM 801 N N . HIS A 1 104 ? -10.897 -7.110 7.111 1.00 88.19 104 HIS A N 1
ATOM 802 C CA . HIS A 1 104 ? -9.831 -6.343 6.484 1.00 88.19 104 HIS A CA 1
ATOM 803 C C . HIS A 1 104 ? -10.398 -5.177 5.670 1.00 88.19 104 HIS A C 1
ATOM 805 O O . HIS A 1 104 ? -11.240 -5.368 4.792 1.00 88.19 104 HIS A O 1
ATOM 811 N N . TYR A 1 105 ? -9.870 -3.982 5.908 1.00 90.50 105 TYR A N 1
ATOM 812 C CA . TYR A 1 105 ? -10.203 -2.766 5.169 1.00 90.50 105 TYR A CA 1
ATOM 813 C C . TYR A 1 105 ? -9.034 -2.360 4.279 1.00 90.50 105 TYR A C 1
ATOM 815 O O . TYR A 1 105 ? -7.881 -2.689 4.561 1.00 90.50 105 TYR A O 1
ATOM 823 N N . SER A 1 106 ? -9.306 -1.634 3.197 1.00 93.00 106 SER A N 1
ATOM 824 C CA . SER A 1 106 ? -8.248 -1.117 2.331 1.00 93.00 106 SER A CA 1
ATOM 825 C C . SER A 1 106 ? -8.442 0.346 1.987 1.00 93.00 106 SER A C 1
ATOM 827 O O . SER A 1 106 ? -9.540 0.735 1.598 1.00 93.00 106 SER A O 1
ATOM 829 N N . VAL A 1 107 ? -7.355 1.112 2.045 1.00 94.56 107 VAL A N 1
ATOM 830 C CA . VAL A 1 107 ? -7.295 2.502 1.581 1.00 94.56 107 VAL A CA 1
ATOM 831 C C . VAL A 1 107 ? -6.495 2.547 0.290 1.00 94.56 107 VAL A C 1
ATOM 833 O O . VAL A 1 107 ? -5.371 2.042 0.231 1.00 94.56 107 VAL A O 1
ATOM 836 N N . PHE A 1 108 ? -7.081 3.137 -0.748 1.00 94.88 108 PHE A N 1
ATOM 837 C CA . PHE A 1 108 ? -6.435 3.299 -2.044 1.00 94.88 108 PHE A CA 1
ATOM 838 C C . PHE A 1 108 ? -5.619 4.590 -2.058 1.00 94.88 108 PHE A C 1
ATOM 840 O O . PHE A 1 108 ? -6.152 5.662 -1.792 1.00 94.88 108 PHE A O 1
ATOM 847 N N . ILE A 1 109 ? -4.325 4.482 -2.354 1.00 95.25 109 ILE A N 1
ATOM 848 C CA . ILE A 1 109 ? -3.404 5.619 -2.394 1.00 95.25 109 ILE A CA 1
ATOM 849 C C . ILE A 1 109 ? -2.833 5.761 -3.799 1.00 95.25 109 ILE A C 1
ATOM 851 O O . ILE A 1 109 ? -2.223 4.830 -4.335 1.00 95.25 109 ILE A O 1
ATOM 855 N N . ASP A 1 110 ? -2.984 6.959 -4.359 1.00 94.81 110 ASP A N 1
ATOM 856 C CA . ASP A 1 110 ? -2.355 7.343 -5.616 1.00 94.81 110 ASP A CA 1
ATOM 857 C C . ASP A 1 110 ? -0.863 7.631 -5.389 1.00 94.81 110 ASP A C 1
ATOM 859 O O . ASP A 1 110 ? -0.481 8.580 -4.692 1.00 94.81 110 ASP A O 1
ATOM 863 N N . VAL A 1 111 ? -0.007 6.796 -5.978 1.00 94.19 111 VAL A N 1
ATOM 864 C CA . VAL A 1 111 ? 1.448 6.897 -5.823 1.00 94.19 111 VAL A CA 1
ATOM 865 C C . VAL A 1 111 ? 2.004 8.117 -6.549 1.00 94.19 111 VAL A C 1
ATOM 867 O O . VAL A 1 111 ? 2.902 8.772 -6.022 1.00 94.19 111 VAL A O 1
ATOM 870 N N . SER A 1 112 ? 1.464 8.470 -7.716 1.00 92.81 112 SER A N 1
ATOM 871 C CA . SER A 1 112 ? 1.871 9.666 -8.459 1.00 92.81 112 SER A CA 1
ATOM 872 C C . SER A 1 112 ? 1.604 10.934 -7.645 1.00 92.81 112 SER A C 1
ATOM 874 O O . SER A 1 112 ? 2.446 11.836 -7.581 1.00 92.81 112 SER A O 1
ATOM 876 N N . HIS A 1 113 ? 0.461 10.995 -6.963 1.00 94.38 113 HIS A N 1
ATOM 877 C CA . HIS A 1 113 ? 0.143 12.108 -6.073 1.00 94.38 113 HIS A CA 1
ATOM 878 C C . HIS A 1 113 ? 1.026 12.110 -4.814 1.00 94.38 113 HIS A C 1
ATOM 880 O O . HIS A 1 113 ? 1.583 13.149 -4.447 1.00 94.38 113 HIS A O 1
ATOM 886 N N . PHE A 1 114 ? 1.236 10.949 -4.186 1.00 94.69 114 PHE A N 1
ATOM 887 C CA . PHE A 1 114 ? 2.117 10.818 -3.022 1.00 94.69 114 PHE A CA 1
ATOM 888 C C . PHE A 1 114 ? 3.560 11.257 -3.321 1.00 94.69 114 PHE A C 1
ATOM 890 O O . PHE A 1 114 ? 4.154 12.010 -2.548 1.00 94.69 114 PHE A O 1
ATOM 897 N N . MET A 1 115 ? 4.102 10.857 -4.474 1.00 92.69 115 MET A N 1
ATOM 898 C CA . MET A 1 115 ? 5.426 11.277 -4.944 1.00 92.69 115 MET A CA 1
ATOM 899 C C . MET A 1 115 ? 5.513 12.781 -5.197 1.00 92.69 115 MET A C 1
ATOM 901 O O . MET A 1 115 ? 6.546 13.385 -4.922 1.00 92.69 115 MET A O 1
ATOM 905 N N . SER A 1 116 ? 4.432 13.393 -5.685 1.00 92.44 116 SER A N 1
ATOM 906 C CA . SER A 1 116 ? 4.376 14.843 -5.900 1.00 92.44 116 SER A CA 1
ATOM 907 C C . SER A 1 116 ? 4.419 15.619 -4.579 1.00 92.44 116 SER A C 1
ATOM 909 O O . SER A 1 116 ? 4.967 16.716 -4.525 1.00 92.44 116 SER A O 1
ATOM 911 N N . ALA A 1 117 ? 3.873 15.043 -3.502 1.00 92.62 1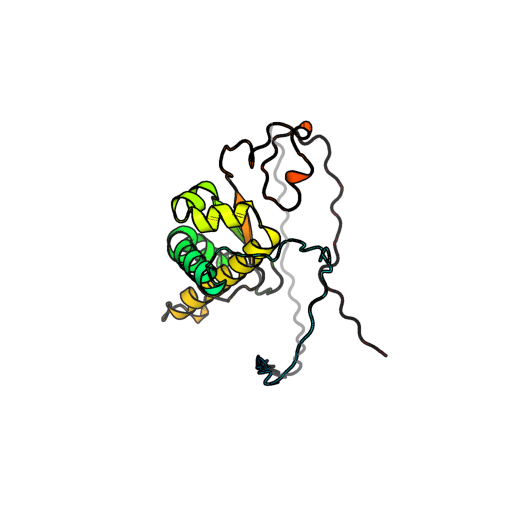17 ALA A N 1
ATOM 912 C CA . ALA A 1 117 ? 3.956 15.618 -2.163 1.00 92.62 117 ALA A CA 1
ATOM 913 C C . ALA A 1 117 ? 5.329 15.387 -1.506 1.00 92.62 117 ALA A C 1
ATOM 915 O O . ALA A 1 117 ? 5.849 16.292 -0.860 1.00 92.62 117 ALA A O 1
ATOM 916 N N . ASN A 1 118 ? 5.904 14.187 -1.649 1.00 92.00 118 ASN A N 1
ATOM 917 C CA . ASN A 1 118 ? 7.190 13.814 -1.056 1.00 92.00 118 ASN A CA 1
ATOM 918 C C . ASN A 1 118 ? 7.978 12.881 -1.985 1.00 92.00 118 ASN A C 1
ATOM 920 O O . ASN A 1 118 ? 7.874 11.653 -1.896 1.00 92.00 118 ASN A O 1
ATOM 924 N N . ILE A 1 119 ? 8.816 13.462 -2.844 1.00 91.50 119 ILE A N 1
ATOM 925 C CA . ILE A 1 119 ? 9.541 12.704 -3.873 1.00 91.50 119 ILE A CA 1
ATOM 926 C C . ILE A 1 119 ? 10.547 11.707 -3.289 1.00 91.50 119 ILE A C 1
ATOM 928 O O . ILE A 1 119 ? 10.668 10.588 -3.781 1.00 91.50 119 ILE A O 1
ATOM 932 N N . GLU A 1 120 ? 11.229 12.078 -2.205 1.00 90.44 120 GLU A N 1
ATOM 933 C CA . GLU A 1 120 ? 12.255 11.244 -1.572 1.00 90.44 120 GLU A CA 1
ATOM 934 C C . GLU A 1 120 ? 11.656 9.953 -1.006 1.00 90.44 120 GLU A C 1
ATOM 936 O O . GLU A 1 120 ? 12.106 8.855 -1.328 1.00 90.44 120 GLU A O 1
ATOM 941 N N . ILE A 1 121 ? 10.587 10.074 -0.214 1.00 91.69 121 ILE A N 1
ATOM 942 C CA . ILE A 1 121 ? 9.911 8.922 0.397 1.00 91.69 121 ILE A CA 1
ATOM 943 C C . ILE A 1 121 ? 9.203 8.094 -0.674 1.00 91.69 121 ILE A C 1
ATOM 945 O O . ILE A 1 121 ? 9.237 6.867 -0.626 1.00 91.69 121 ILE A O 1
ATOM 949 N N . GLY A 1 122 ? 8.608 8.744 -1.675 1.00 91.94 122 GLY A N 1
ATOM 950 C CA . GLY A 1 122 ? 7.998 8.054 -2.805 1.00 91.94 122 GLY A CA 1
ATOM 951 C C . GLY A 1 122 ? 9.000 7.238 -3.633 1.00 91.94 122 GLY A C 1
ATOM 952 O O . GLY A 1 122 ? 8.692 6.121 -4.038 1.00 91.94 122 GLY A O 1
ATOM 953 N N . SER A 1 123 ? 10.227 7.728 -3.822 1.00 90.19 123 SER A N 1
ATOM 954 C CA . SER A 1 123 ? 11.298 6.972 -4.491 1.00 90.19 123 SER A CA 1
ATOM 955 C C . SER A 1 123 ? 11.721 5.729 -3.692 1.00 90.19 123 SER A C 1
ATOM 957 O O . SER A 1 123 ? 11.882 4.636 -4.251 1.00 90.19 123 SER A O 1
ATOM 959 N N . ILE A 1 124 ? 11.827 5.866 -2.364 1.00 90.94 124 ILE A N 1
ATOM 960 C CA . ILE A 1 124 ? 12.111 4.743 -1.457 1.00 90.94 124 ILE A CA 1
ATOM 961 C C . ILE A 1 124 ? 10.968 3.717 -1.511 1.00 90.94 124 ILE A C 1
ATOM 963 O O . ILE A 1 124 ? 11.243 2.522 -1.599 1.00 90.94 124 ILE A O 1
ATOM 967 N N . LEU A 1 125 ? 9.707 4.167 -1.550 1.00 92.50 125 LEU A N 1
ATOM 968 C CA . LEU A 1 125 ? 8.522 3.302 -1.652 1.00 92.50 125 LEU A CA 1
ATOM 969 C C . LEU A 1 125 ? 8.565 2.394 -2.879 1.00 92.50 125 LEU A C 1
ATOM 971 O O . LEU A 1 125 ? 8.260 1.208 -2.783 1.00 92.50 125 LEU A O 1
ATOM 975 N N . LEU A 1 126 ? 8.965 2.939 -4.028 1.00 91.56 126 LEU A N 1
ATOM 976 C CA . LEU A 1 126 ? 9.061 2.178 -5.273 1.00 91.56 126 LEU A CA 1
ATOM 977 C C . LEU A 1 126 ? 10.203 1.156 -5.254 1.00 91.56 126 LEU A C 1
ATOM 979 O O . LEU A 1 126 ? 10.093 0.086 -5.858 1.00 91.56 126 LEU A O 1
ATOM 983 N N . SER A 1 127 ? 11.297 1.484 -4.564 1.00 89.56 127 SER A N 1
ATOM 984 C CA . SER A 1 127 ? 12.482 0.629 -4.480 1.00 89.56 127 SER A CA 1
ATOM 985 C C . SER A 1 127 ? 12.358 -0.475 -3.430 1.00 89.56 127 SER A C 1
ATOM 987 O O . SER A 1 127 ? 12.924 -1.543 -3.634 1.00 89.56 127 SER A O 1
ATOM 989 N N . TYR A 1 128 ? 11.627 -0.230 -2.337 1.00 91.06 128 TYR A N 1
ATOM 990 C CA . TYR A 1 128 ? 11.527 -1.136 -1.189 1.00 91.06 128 TYR A CA 1
ATOM 991 C C . TYR A 1 128 ? 10.098 -1.223 -0.612 1.00 91.06 128 TYR A C 1
ATOM 993 O O . TYR A 1 128 ? 9.861 -0.870 0.548 1.00 91.06 128 TYR A O 1
ATOM 1001 N N . PRO A 1 129 ? 9.120 -1.712 -1.393 1.00 92.44 129 PRO A N 1
ATOM 1002 C CA . PRO A 1 129 ? 7.733 -1.823 -0.950 1.00 92.44 129 PRO A CA 1
ATOM 1003 C C . PRO A 1 129 ? 7.549 -2.733 0.270 1.00 92.44 129 PRO A C 1
ATOM 1005 O O . PRO A 1 129 ? 6.736 -2.420 1.133 1.00 92.44 129 PRO A O 1
ATOM 1008 N N . THR A 1 130 ? 8.301 -3.834 0.366 1.00 91.06 130 THR A N 1
ATOM 1009 C CA . THR A 1 130 ? 8.146 -4.836 1.437 1.00 91.06 130 THR A CA 1
ATOM 1010 C C . THR A 1 130 ? 8.358 -4.250 2.830 1.00 91.06 130 THR A C 1
ATOM 1012 O O . THR A 1 130 ? 7.638 -4.605 3.756 1.00 91.06 130 THR A O 1
ATOM 1015 N N . GLU A 1 131 ? 9.305 -3.326 2.965 1.00 90.12 131 GLU A N 1
ATOM 1016 C CA . GLU A 1 131 ? 9.629 -2.690 4.243 1.00 90.12 131 GLU A CA 1
ATOM 1017 C C . GLU A 1 131 ? 8.776 -1.441 4.486 1.00 90.12 131 GLU A C 1
ATOM 1019 O O . GLU A 1 131 ? 8.356 -1.157 5.609 1.00 90.12 131 GLU A O 1
ATOM 1024 N N . LEU A 1 132 ? 8.485 -0.687 3.420 1.00 92.44 132 LEU A N 1
ATOM 1025 C CA . LEU A 1 132 ? 7.829 0.608 3.546 1.00 92.44 132 LEU A CA 1
ATOM 1026 C C . LEU A 1 132 ? 6.301 0.517 3.663 1.00 92.44 132 LEU A C 1
ATOM 1028 O O . LEU A 1 132 ? 5.700 1.344 4.347 1.00 92.44 132 LEU A O 1
ATOM 1032 N N . ILE A 1 133 ? 5.663 -0.483 3.046 1.00 93.88 133 ILE A N 1
ATOM 1033 C CA . ILE A 1 133 ? 4.209 -0.690 3.158 1.00 93.88 133 ILE A CA 1
ATOM 1034 C C . ILE A 1 133 ? 3.789 -0.936 4.619 1.00 93.88 133 ILE A C 1
ATOM 1036 O O . ILE A 1 133 ? 2.880 -0.241 5.070 1.00 93.88 133 ILE A O 1
ATOM 1040 N N . PRO A 1 134 ? 4.459 -1.802 5.408 1.00 93.75 134 PRO A N 1
ATOM 1041 C CA . PRO A 1 134 ? 4.154 -1.956 6.832 1.00 93.75 134 PRO A CA 1
ATOM 1042 C C . PRO A 1 134 ? 4.286 -0.658 7.639 1.00 93.75 134 PRO A C 1
ATOM 1044 O O . PRO A 1 134 ? 3.474 -0.400 8.525 1.00 93.75 134 PRO A O 1
ATOM 1047 N N . ILE A 1 135 ? 5.285 0.185 7.342 1.00 94.31 135 ILE A N 1
ATOM 1048 C CA . ILE A 1 135 ? 5.425 1.508 7.978 1.00 94.31 135 ILE A CA 1
ATOM 1049 C C . ILE A 1 135 ? 4.207 2.381 7.641 1.00 94.31 135 ILE A C 1
ATOM 1051 O O . ILE A 1 135 ? 3.662 3.055 8.516 1.00 94.31 135 ILE A O 1
ATOM 1055 N N . PHE A 1 136 ? 3.739 2.320 6.395 1.00 95.38 136 PHE A N 1
ATOM 1056 C CA . PHE A 1 136 ? 2.568 3.058 5.930 1.00 95.38 136 PHE A CA 1
ATOM 1057 C C . PHE A 1 136 ? 1.265 2.560 6.581 1.00 95.38 136 PHE A C 1
ATOM 1059 O O . PHE A 1 136 ? 0.433 3.362 7.004 1.00 95.38 136 PHE A O 1
ATOM 1066 N N . GLU A 1 137 ? 1.090 1.249 6.735 1.00 95.38 137 GLU A N 1
ATOM 1067 C CA . GLU A 1 137 ? -0.061 0.665 7.436 1.00 95.38 137 GLU A CA 1
ATOM 1068 C C . GLU A 1 137 ? -0.074 1.058 8.923 1.00 95.38 137 GLU A C 1
ATOM 1070 O O . GLU A 1 137 ? -1.115 1.436 9.464 1.00 95.38 137 GLU A O 1
ATOM 1075 N N . ARG A 1 138 ? 1.090 1.087 9.588 1.00 95.25 138 ARG A N 1
ATOM 1076 C CA . ARG A 1 138 ? 1.191 1.606 10.965 1.00 95.25 138 ARG A CA 1
ATOM 1077 C C . ARG A 1 138 ? 0.883 3.097 11.049 1.00 95.25 138 ARG A C 1
ATOM 1079 O O . ARG A 1 138 ? 0.166 3.512 11.963 1.00 95.25 138 ARG A O 1
ATOM 1086 N N . ALA A 1 139 ? 1.364 3.891 10.091 1.00 96.06 139 ALA A N 1
ATOM 1087 C CA . ALA A 1 139 ? 1.008 5.301 9.975 1.00 96.06 139 ALA A CA 1
ATOM 1088 C C . ALA A 1 139 ? -0.514 5.476 9.853 1.00 96.06 139 ALA A C 1
ATOM 1090 O O . ALA A 1 139 ? -1.082 6.333 10.521 1.00 96.06 139 ALA A O 1
ATOM 1091 N N . LEU A 1 140 ? -1.191 4.620 9.085 1.00 95.69 140 LEU A N 1
ATOM 1092 C CA . LEU A 1 140 ? -2.642 4.645 8.918 1.00 95.69 140 LEU A CA 1
ATOM 1093 C C . LEU A 1 140 ? -3.403 4.346 10.215 1.00 95.69 140 LEU A C 1
ATOM 1095 O O . LEU A 1 140 ? -4.359 5.054 10.538 1.00 95.69 140 LEU A O 1
ATOM 1099 N N . ILE A 1 141 ? -2.957 3.359 10.995 1.00 94.69 141 ILE A N 1
ATOM 1100 C CA . ILE A 1 141 ? -3.519 3.069 12.325 1.00 94.69 141 ILE A CA 1
ATOM 1101 C C . ILE A 1 141 ? -3.296 4.260 13.272 1.00 94.69 141 ILE A C 1
ATOM 1103 O O . ILE A 1 141 ? -4.213 4.672 13.984 1.00 94.69 141 ILE A O 1
ATOM 1107 N N . LYS A 1 142 ? -2.108 4.877 13.252 1.00 95.06 142 LYS A N 1
ATOM 1108 C CA . LYS A 1 142 ? -1.830 6.085 14.049 1.00 95.06 142 LYS A CA 1
ATOM 1109 C C . LYS A 1 142 ? -2.693 7.270 13.621 1.00 95.06 142 LYS A C 1
ATOM 1111 O O . LYS A 1 142 ? -3.161 8.014 14.480 1.00 95.06 142 LYS A O 1
ATOM 1116 N N . THR A 1 143 ? -2.938 7.445 12.324 1.00 95.25 143 THR A N 1
ATOM 1117 C CA . THR A 1 143 ? -3.843 8.481 11.812 1.00 95.25 143 THR A CA 1
ATOM 1118 C C . THR A 1 143 ? -5.272 8.254 12.296 1.00 95.25 143 THR A C 1
ATOM 1120 O O . THR A 1 143 ? -5.911 9.205 12.742 1.00 95.25 143 THR A O 1
ATOM 1123 N N . GLN A 1 144 ? -5.758 7.008 12.281 1.00 93.44 144 GLN A N 1
ATOM 1124 C CA . GLN A 1 144 ? -7.056 6.658 12.865 1.00 93.44 144 GLN A CA 1
ATOM 1125 C C . GLN A 1 144 ? -7.118 7.022 14.351 1.00 93.44 144 GLN A C 1
ATOM 1127 O O . GLN A 1 144 ? -8.039 7.717 14.773 1.00 93.44 144 GLN A O 1
ATOM 1132 N N . GLN A 1 145 ? -6.117 6.613 15.135 1.00 93.00 145 GLN A N 1
ATOM 1133 C CA . GLN A 1 145 ? -6.062 6.911 16.565 1.00 93.00 145 GLN A CA 1
ATOM 1134 C C . GLN A 1 145 ? -6.093 8.423 16.829 1.00 93.00 145 GLN A C 1
ATOM 1136 O O . GLN A 1 145 ? -6.919 8.894 17.609 1.00 93.00 145 GLN A O 1
ATOM 1141 N N . ARG A 1 146 ? -5.266 9.200 16.119 1.00 93.12 146 ARG A N 1
ATOM 1142 C CA . ARG A 1 146 ? -5.270 10.669 16.208 1.00 93.12 146 ARG A CA 1
ATOM 1143 C C . ARG A 1 146 ? -6.609 11.269 15.806 1.00 93.12 146 ARG A C 1
ATOM 1145 O O . ARG A 1 146 ? -7.014 12.281 16.369 1.00 93.12 146 ARG A O 1
ATOM 1152 N N . HIS A 1 147 ? -7.285 10.683 14.820 1.00 91.31 147 HIS A N 1
ATOM 1153 C CA . HIS A 1 147 ? -8.604 11.141 14.412 1.00 91.31 147 HIS A CA 1
ATOM 1154 C C . HIS A 1 147 ? -9.627 10.950 15.531 1.00 91.31 147 HIS A C 1
ATOM 1156 O O . HIS A 1 147 ? -10.318 11.901 15.876 1.00 91.31 147 HIS A O 1
ATOM 1162 N N . ILE A 1 148 ? -9.667 9.759 16.132 1.00 89.94 148 ILE A N 1
ATOM 1163 C CA . ILE A 1 148 ? -10.556 9.427 17.253 1.00 89.94 148 ILE A CA 1
ATOM 1164 C C . ILE A 1 148 ? -10.261 10.325 18.462 1.00 89.94 148 ILE A C 1
ATOM 1166 O O . ILE A 1 148 ? -11.182 10.825 19.097 1.00 89.94 148 ILE A O 1
ATOM 1170 N N . GLU A 1 149 ? -8.986 10.564 18.775 1.00 89.44 149 GLU A N 1
ATOM 1171 C CA . GLU A 1 149 ? -8.569 11.432 19.885 1.00 89.44 149 GLU A CA 1
ATOM 1172 C C . GLU A 1 149 ? -8.972 12.900 19.685 1.00 89.44 149 GLU A C 1
ATOM 1174 O O . GLU A 1 149 ? -9.318 13.563 20.659 1.00 89.44 149 GLU A O 1
ATOM 1179 N N . LYS A 1 150 ? -8.972 13.399 18.441 1.00 88.56 150 LYS A N 1
ATOM 1180 C CA . LYS A 1 150 ? -9.421 14.761 18.099 1.00 88.56 150 LYS A CA 1
ATOM 1181 C C . LYS A 1 150 ? -10.948 14.933 18.168 1.00 88.56 150 LYS A C 1
ATOM 1183 O O . LYS A 1 150 ? -11.414 16.069 18.177 1.00 88.56 150 LYS A O 1
ATOM 1188 N N . GLN A 1 151 ? -11.733 13.853 18.157 1.00 84.19 151 GLN A N 1
ATOM 1189 C CA . GLN A 1 151 ? -13.197 13.914 18.220 1.00 84.19 151 GLN A CA 1
ATOM 1190 C C . GLN A 1 151 ? -13.666 13.824 19.677 1.00 84.19 151 GLN A C 1
ATOM 1192 O O . GLN A 1 151 ? -13.630 12.755 20.278 1.00 84.19 151 GLN A O 1
ATOM 1197 N N . GLU A 1 152 ? -14.138 14.934 20.247 1.00 74.94 152 GLU A N 1
ATOM 1198 C CA . GLU A 1 152 ? -14.613 14.972 21.642 1.00 74.94 152 GLU A CA 1
ATOM 1199 C C . GLU A 1 152 ? -16.053 14.453 21.799 1.00 74.94 152 GLU A C 1
ATOM 1201 O O . GLU A 1 152 ? -16.369 13.796 22.785 1.00 74.94 152 GLU A O 1
ATOM 1206 N N . VAL A 1 153 ? -16.922 14.710 20.815 1.00 72.00 153 VAL A N 1
ATOM 1207 C CA . VAL A 1 153 ? -18.382 14.499 20.937 1.00 72.00 153 VAL A CA 1
ATOM 1208 C C . VAL A 1 153 ? -18.848 13.150 20.374 1.00 72.00 153 VAL A C 1
ATOM 1210 O O . VAL A 1 153 ? -19.828 12.585 20.842 1.00 72.00 153 VAL A O 1
ATOM 1213 N N . MET A 1 154 ? -18.150 12.613 19.369 1.00 70.31 154 MET A N 1
ATOM 1214 C CA . MET A 1 154 ? -18.552 11.398 18.635 1.00 70.31 154 MET A CA 1
ATOM 1215 C C . MET A 1 154 ? -17.573 10.234 18.865 1.00 70.31 154 MET A C 1
ATOM 1217 O O . MET A 1 154 ? -17.528 9.287 18.086 1.00 70.31 154 MET A O 1
ATOM 1221 N N . LYS A 1 155 ? -16.754 10.298 19.922 1.00 73.56 155 LYS A N 1
ATOM 1222 C CA . LYS A 1 155 ? -15.673 9.330 20.165 1.00 73.56 155 LYS A CA 1
ATOM 1223 C C . LYS A 1 155 ? -16.177 7.893 20.297 1.00 73.56 155 LYS A C 1
ATOM 1225 O O . LYS A 1 155 ? -15.542 6.976 19.794 1.00 73.56 155 LYS A O 1
ATOM 1230 N N . GLU A 1 156 ? -17.329 7.716 20.939 1.00 73.06 156 GLU A N 1
ATOM 1231 C CA . GLU A 1 156 ? -17.958 6.410 21.179 1.00 73.06 156 GLU A CA 1
ATOM 1232 C C . GLU A 1 156 ? -18.496 5.757 19.900 1.00 73.06 156 GLU A C 1
ATOM 1234 O O . GLU A 1 156 ? -18.710 4.549 19.866 1.00 73.06 156 GLU A O 1
ATOM 1239 N N . GLN A 1 157 ? -18.684 6.540 18.835 1.00 75.81 157 GLN A N 1
ATOM 1240 C CA . GLN A 1 157 ? -19.144 6.031 17.547 1.00 75.81 157 GLN A CA 1
ATOM 1241 C C . GLN A 1 157 ? -17.996 5.477 16.702 1.00 75.81 157 GLN A C 1
ATOM 1243 O O . GLN A 1 157 ? -18.245 4.695 15.794 1.00 75.81 157 GLN A O 1
ATOM 1248 N N . PHE A 1 158 ? -16.743 5.846 16.982 1.00 80.88 158 PHE A N 1
ATOM 1249 C CA . PHE A 1 158 ? -15.601 5.395 16.194 1.00 80.88 158 PHE A CA 1
ATOM 1250 C C . PHE A 1 158 ? -14.890 4.221 16.865 1.00 80.88 158 PHE A C 1
ATOM 1252 O O . PHE A 1 158 ? -14.381 4.335 17.981 1.00 80.88 158 PHE A O 1
ATOM 1259 N N . LY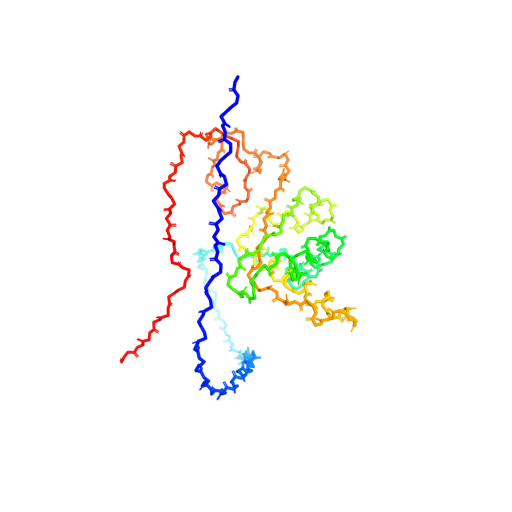S A 1 159 ? -14.780 3.097 16.149 1.00 82.75 159 LYS A N 1
ATOM 1260 C CA . LYS A 1 159 ? -13.996 1.933 16.587 1.00 82.75 159 LYS A CA 1
ATOM 1261 C C . LYS A 1 159 ? -12.697 1.856 15.791 1.00 82.75 159 LYS A C 1
ATOM 1263 O O . LYS A 1 159 ? -12.728 1.817 14.564 1.00 82.75 159 LYS A O 1
ATOM 1268 N N . LEU A 1 160 ? -11.559 1.801 16.486 1.00 87.62 160 LEU A N 1
ATOM 1269 C CA . LEU A 1 160 ? -10.246 1.641 15.854 1.00 87.62 160 LEU A CA 1
ATOM 1270 C C . LEU A 1 160 ? -10.180 0.310 15.089 1.00 87.62 160 LEU A C 1
ATOM 1272 O O . LEU A 1 160 ? -10.489 -0.739 15.656 1.00 87.62 160 LEU A O 1
ATOM 1276 N N . LYS A 1 161 ? -9.737 0.346 13.827 1.00 88.75 161 LYS A N 1
ATOM 1277 C CA . LYS A 1 161 ? -9.565 -0.848 12.991 1.00 88.75 161 LYS A CA 1
ATOM 1278 C C . LYS A 1 161 ? -8.082 -1.153 12.803 1.00 88.75 161 LYS A C 1
ATOM 1280 O O . LYS A 1 161 ? -7.307 -0.307 12.361 1.00 88.75 161 LYS A O 1
ATOM 1285 N N . THR A 1 162 ? -7.688 -2.377 13.147 1.00 87.88 162 THR A N 1
ATOM 1286 C CA . THR A 1 162 ? -6.289 -2.835 13.108 1.00 87.88 162 THR A CA 1
ATOM 1287 C C . THR A 1 162 ? -5.924 -3.508 11.787 1.00 87.88 162 THR A C 1
ATOM 1289 O O . THR A 1 162 ? -4.806 -3.331 11.312 1.00 87.88 162 THR A O 1
ATOM 1292 N N . PHE A 1 163 ? -6.852 -4.236 11.159 1.00 89.69 163 PHE A N 1
ATOM 1293 C CA . PHE A 1 163 ? -6.637 -4.871 9.855 1.00 89.69 163 PHE A CA 1
ATOM 1294 C C . PHE A 1 163 ? -6.945 -3.902 8.717 1.00 89.69 163 PHE A C 1
ATOM 1296 O O . PHE A 1 163 ? -7.976 -3.997 8.051 1.00 89.69 163 PHE A O 1
ATOM 1303 N N . VAL A 1 164 ? -6.052 -2.938 8.504 1.00 92.19 164 VAL A N 1
ATOM 1304 C CA . VAL A 1 164 ? -6.172 -1.984 7.399 1.00 92.19 164 VAL A CA 1
ATOM 1305 C C . VAL A 1 164 ? -4.950 -2.068 6.504 1.00 92.19 164 VAL A C 1
ATOM 1307 O O . VAL A 1 164 ? -3.820 -2.048 6.979 1.00 92.19 164 VAL A O 1
ATOM 1310 N N . HIS A 1 165 ? -5.202 -2.141 5.201 1.00 94.50 165 HIS A N 1
ATOM 1311 C CA . HIS A 1 165 ? -4.182 -2.307 4.182 1.00 94.50 165 HIS A CA 1
ATOM 1312 C C . HIS A 1 165 ? -4.099 -1.111 3.254 1.00 94.50 165 HIS A C 1
ATOM 1314 O O . HIS A 1 165 ? -5.107 -0.597 2.763 1.00 94.50 165 HIS A O 1
ATOM 1320 N N . VAL A 1 166 ? -2.874 -0.712 2.943 1.00 95.19 166 VAL A N 1
ATOM 1321 C CA . VAL A 1 166 ? -2.620 0.313 1.936 1.00 95.19 166 VAL A CA 1
ATOM 1322 C C . VAL A 1 166 ? -2.548 -0.348 0.563 1.00 95.19 166 VAL A C 1
ATOM 1324 O O . VAL A 1 166 ? -1.707 -1.210 0.311 1.00 95.19 166 VAL A O 1
ATOM 1327 N N . ARG A 1 167 ? -3.429 0.061 -0.352 1.00 95.00 167 ARG A N 1
ATOM 1328 C CA . ARG A 1 167 ? -3.430 -0.383 -1.750 1.00 95.00 167 ARG A CA 1
ATOM 1329 C C . ARG A 1 167 ? -2.945 0.740 -2.644 1.00 95.00 167 ARG A C 1
ATOM 1331 O O . ARG A 1 167 ? -3.607 1.757 -2.810 1.00 95.00 167 ARG A O 1
ATOM 1338 N N . LEU A 1 168 ? -1.785 0.534 -3.242 1.00 94.50 168 LEU A N 1
ATOM 1339 C CA . LEU A 1 168 ? -1.159 1.516 -4.113 1.00 94.50 168 LEU A CA 1
ATOM 1340 C C . LEU A 1 168 ? -1.714 1.403 -5.535 1.00 94.50 168 LEU A C 1
ATOM 1342 O O . LEU A 1 168 ? -1.830 0.300 -6.074 1.00 94.50 168 LEU A O 1
ATOM 1346 N N . HIS A 1 169 ? -2.028 2.538 -6.153 1.00 93.75 169 HIS A N 1
ATOM 1347 C CA . HIS A 1 169 ? -2.414 2.615 -7.560 1.00 93.75 169 HIS A CA 1
ATOM 1348 C C . HIS A 1 169 ? -1.770 3.825 -8.247 1.00 93.75 169 HIS A C 1
ATOM 1350 O O . HIS A 1 169 ? -1.131 4.652 -7.601 1.00 93.75 169 HIS A O 1
ATOM 1356 N N . THR A 1 170 ? -1.918 3.906 -9.573 1.00 92.81 170 THR A N 1
ATOM 1357 C CA . THR A 1 170 ? -1.358 4.988 -10.404 1.00 92.81 170 THR A CA 1
ATOM 1358 C C . THR A 1 170 ? 0.149 5.174 -10.185 1.00 92.81 170 THR A C 1
ATOM 1360 O O . THR A 1 170 ? 0.615 6.170 -9.635 1.00 92.81 170 THR A O 1
ATOM 1363 N N . LEU A 1 171 ? 0.937 4.186 -10.612 1.00 91.88 171 LEU A N 1
ATOM 1364 C CA . LEU A 1 171 ? 2.394 4.320 -10.617 1.00 91.88 171 LEU A CA 1
ATOM 1365 C C . LEU A 1 171 ? 2.851 5.321 -11.697 1.00 91.88 171 LEU A C 1
ATOM 1367 O O . LEU A 1 171 ? 2.201 5.426 -12.741 1.00 91.88 171 LEU A O 1
ATOM 1371 N N . PRO A 1 172 ? 3.972 6.034 -11.486 1.00 89.62 172 PRO A N 1
ATOM 1372 C CA . PRO A 1 172 ? 4.511 6.951 -12.484 1.00 89.62 172 PRO A CA 1
ATOM 1373 C C . PRO A 1 172 ? 4.912 6.220 -13.775 1.00 89.62 172 PRO A C 1
ATOM 1375 O O . PRO A 1 172 ? 5.380 5.074 -13.770 1.00 89.62 172 PRO A O 1
ATOM 1378 N N . GLN A 1 173 ? 4.755 6.913 -14.904 1.00 86.06 173 GLN A N 1
ATOM 1379 C CA . GLN A 1 173 ? 5.121 6.409 -16.228 1.00 86.06 173 GLN A CA 1
ATOM 1380 C C . GLN A 1 173 ? 6.638 6.521 -16.444 1.00 86.06 173 GLN A C 1
ATOM 1382 O O . GLN A 1 173 ? 7.128 7.426 -17.111 1.00 86.06 173 GLN A O 1
ATOM 1387 N N . CYS A 1 174 ? 7.388 5.594 -15.853 1.00 83.50 174 CYS A N 1
ATOM 1388 C CA . CYS A 1 174 ? 8.839 5.470 -16.013 1.00 83.50 174 CYS A CA 1
ATOM 1389 C C . CYS A 1 174 ? 9.184 4.052 -16.481 1.00 83.50 174 CYS A C 1
ATOM 1391 O O . CYS A 1 174 ? 8.488 3.111 -16.114 1.00 83.50 174 CYS A O 1
ATOM 1393 N N . SER A 1 175 ? 10.253 3.869 -17.258 1.00 80.12 175 SER A N 1
ATOM 1394 C CA . SER A 1 175 ? 10.658 2.549 -17.787 1.00 80.12 175 SER A CA 1
ATOM 1395 C C . SER A 1 175 ? 11.068 1.539 -16.698 1.00 80.12 175 SER A C 1
ATOM 1397 O O . SER A 1 175 ? 11.026 0.316 -16.872 1.00 80.12 175 SER A O 1
ATOM 1399 N N . GLU A 1 176 ? 11.444 2.071 -15.544 1.00 83.38 176 GLU A N 1
ATOM 1400 C CA . GLU A 1 176 ? 11.832 1.376 -14.331 1.00 83.38 176 GLU A CA 1
ATOM 1401 C C . GLU A 1 176 ? 10.610 0.750 -13.655 1.00 83.38 176 GLU A C 1
ATOM 1403 O O . GLU A 1 176 ? 10.676 -0.387 -13.200 1.00 83.38 176 GLU A O 1
ATOM 1408 N N . VAL A 1 177 ? 9.483 1.465 -13.654 1.00 87.94 177 VAL A N 1
ATOM 1409 C CA . VAL A 1 177 ? 8.276 1.110 -12.896 1.00 87.94 177 VAL A CA 1
ATOM 1410 C C . VAL A 1 177 ? 7.191 0.558 -13.816 1.00 87.94 177 VAL A C 1
ATOM 1412 O O . VAL A 1 177 ? 6.620 -0.493 -13.551 1.00 87.94 177 VAL A O 1
ATOM 1415 N N . THR A 1 178 ? 6.905 1.235 -14.923 1.00 92.12 178 THR A N 1
ATOM 1416 C CA . THR A 1 178 ? 5.860 0.869 -15.878 1.00 92.12 178 THR A CA 1
ATOM 1417 C C . THR A 1 178 ? 6.437 0.025 -17.010 1.00 92.12 178 THR A C 1
ATOM 1419 O O . THR A 1 178 ? 7.177 0.494 -17.875 1.00 92.12 178 THR A O 1
ATOM 1422 N N . LYS A 1 179 ? 6.059 -1.250 -17.014 1.00 92.06 179 LYS A N 1
ATOM 1423 C CA . LYS A 1 179 ? 6.465 -2.273 -17.973 1.00 92.06 179 LYS A CA 1
ATOM 1424 C C . LYS A 1 179 ? 5.341 -2.497 -18.984 1.00 92.06 179 LYS A C 1
ATOM 1426 O O . LYS A 1 179 ? 4.217 -2.858 -18.632 1.00 92.06 179 LYS A O 1
ATOM 1431 N N . THR A 1 180 ? 5.649 -2.317 -20.267 1.00 89.06 180 THR A N 1
ATOM 1432 C CA . THR A 1 180 ? 4.665 -2.449 -21.359 1.00 89.06 180 THR A CA 1
ATOM 1433 C C . THR A 1 180 ? 4.230 -3.894 -21.601 1.00 89.06 180 THR A C 1
ATOM 1435 O O . THR A 1 180 ? 3.135 -4.137 -22.095 1.00 89.06 180 THR A O 1
ATOM 1438 N N . SER A 1 181 ? 5.084 -4.864 -21.266 1.00 89.81 181 SER A N 1
ATOM 1439 C CA . SER A 1 181 ? 4.822 -6.291 -21.452 1.00 89.81 181 SER A CA 1
ATOM 1440 C C . SER A 1 181 ? 5.546 -7.122 -20.399 1.00 89.81 181 SER A C 1
ATOM 1442 O O . SER A 1 181 ? 6.624 -6.747 -19.939 1.00 89.81 181 SER A O 1
ATOM 1444 N N . VAL A 1 182 ? 5.023 -8.312 -20.094 1.00 90.69 182 VAL A N 1
ATOM 1445 C CA . VAL A 1 182 ? 5.662 -9.295 -19.199 1.00 90.69 182 VAL A CA 1
ATOM 1446 C C . VAL A 1 182 ? 7.097 -9.628 -19.639 1.00 90.69 182 VAL A C 1
ATOM 1448 O O . VAL A 1 182 ? 7.961 -9.837 -18.797 1.00 90.69 182 VAL A O 1
ATOM 1451 N N . ARG A 1 183 ? 7.405 -9.585 -20.947 1.00 91.12 183 ARG A N 1
ATOM 1452 C CA . ARG A 1 183 ? 8.775 -9.802 -21.463 1.00 91.12 183 ARG A CA 1
ATOM 1453 C C . ARG A 1 183 ? 9.782 -8.755 -20.970 1.00 91.12 183 ARG A C 1
ATOM 1455 O O . ARG A 1 183 ? 10.982 -9.016 -20.951 1.00 91.12 183 ARG A O 1
ATOM 1462 N N . SER A 1 184 ? 9.312 -7.558 -20.631 1.00 90.19 184 SER A N 1
ATOM 1463 C CA . SER A 1 184 ? 10.175 -6.468 -20.167 1.00 90.19 184 SER A CA 1
ATOM 1464 C C . SER A 1 184 ? 10.535 -6.563 -18.683 1.00 90.19 184 SER A C 1
ATOM 1466 O O . SER A 1 184 ? 11.423 -5.834 -18.254 1.00 90.19 184 SER A O 1
ATOM 1468 N N . VAL A 1 185 ? 9.908 -7.476 -17.930 1.00 92.69 185 VAL A N 1
ATOM 1469 C CA . VAL A 1 185 ? 10.238 -7.742 -16.525 1.00 92.69 185 VAL A CA 1
ATOM 1470 C C . VAL A 1 185 ? 11.575 -8.482 -16.444 1.00 92.69 185 VAL A C 1
ATOM 1472 O O . VAL A 1 185 ? 11.792 -9.480 -17.135 1.00 92.69 185 VAL A O 1
ATOM 1475 N N . ARG A 1 186 ? 12.491 -7.978 -15.618 1.00 91.56 186 ARG A N 1
ATOM 1476 C CA . ARG A 1 186 ? 13.860 -8.489 -15.452 1.00 91.56 186 ARG A CA 1
ATOM 1477 C C . ARG A 1 186 ? 14.138 -8.875 -14.002 1.00 91.56 186 ARG A C 1
ATOM 1479 O O . ARG A 1 186 ? 13.396 -8.525 -13.094 1.00 91.56 186 ARG A O 1
ATOM 1486 N N . SER A 1 187 ? 15.261 -9.556 -13.772 1.00 92.31 187 SER A N 1
ATOM 1487 C CA . SER A 1 187 ? 15.730 -9.894 -12.419 1.00 92.31 187 SER A CA 1
ATOM 1488 C C . SER A 1 187 ? 16.000 -8.663 -11.547 1.00 92.31 187 SER A C 1
ATOM 1490 O O . SER A 1 187 ? 15.879 -8.751 -10.331 1.00 92.31 187 SER A O 1
ATOM 1492 N N . CYS A 1 188 ? 16.316 -7.509 -12.146 1.00 89.00 188 CYS A N 1
ATOM 1493 C CA . CYS A 1 188 ? 16.480 -6.247 -11.419 1.00 89.00 188 CYS A CA 1
ATOM 1494 C C . CYS A 1 188 ? 15.170 -5.684 -10.848 1.00 89.00 188 CYS A C 1
ATOM 1496 O O . CYS A 1 188 ? 15.221 -4.863 -9.935 1.00 89.00 188 CYS A O 1
ATOM 1498 N N . ASP A 1 189 ? 14.019 -6.117 -11.370 1.00 90.31 189 ASP A N 1
ATOM 1499 C CA . ASP A 1 189 ? 12.699 -5.699 -10.892 1.00 90.31 189 ASP A CA 1
ATOM 1500 C C . ASP A 1 189 ? 12.244 -6.525 -9.669 1.00 90.31 189 ASP A C 1
ATOM 1502 O O . ASP A 1 189 ? 11.178 -6.278 -9.106 1.00 90.31 189 ASP A O 1
ATOM 1506 N N . ALA A 1 190 ? 13.041 -7.511 -9.235 1.00 90.06 190 ALA A N 1
ATOM 1507 C CA . ALA A 1 190 ? 12.756 -8.281 -8.031 1.00 90.06 190 ALA A CA 1
ATOM 1508 C C . ALA A 1 190 ? 12.699 -7.364 -6.799 1.00 90.06 190 ALA A C 1
ATOM 1510 O O . ALA A 1 190 ? 13.552 -6.496 -6.613 1.00 90.06 190 ALA A O 1
ATOM 1511 N N . ASN A 1 191 ? 11.695 -7.584 -5.946 1.00 88.94 191 ASN A N 1
ATOM 1512 C CA . ASN A 1 191 ? 11.428 -6.805 -4.732 1.00 88.94 191 ASN A CA 1
ATOM 1513 C C . ASN A 1 191 ? 11.181 -5.303 -4.965 1.00 88.94 191 ASN A C 1
ATOM 1515 O O . ASN A 1 191 ? 11.295 -4.522 -4.025 1.00 88.94 191 ASN A O 1
ATOM 1519 N N . ARG A 1 192 ? 10.815 -4.894 -6.186 1.00 90.12 192 ARG A N 1
ATOM 1520 C CA . ARG A 1 192 ? 10.422 -3.519 -6.525 1.00 90.12 192 ARG A CA 1
ATOM 1521 C C . ARG A 1 192 ? 8.959 -3.456 -6.946 1.00 90.12 192 ARG A C 1
ATOM 1523 O O . ARG A 1 192 ? 8.374 -4.448 -7.380 1.00 90.12 192 ARG A O 1
ATOM 1530 N N . LEU A 1 193 ? 8.371 -2.269 -6.841 1.00 92.12 193 LEU A N 1
ATOM 1531 C CA . LEU A 1 193 ? 7.039 -2.006 -7.378 1.00 92.12 193 LEU A CA 1
ATOM 1532 C C . LEU A 1 193 ? 7.115 -1.815 -8.894 1.00 92.12 193 LEU A C 1
ATOM 1534 O O . LEU A 1 193 ? 7.829 -0.936 -9.373 1.00 92.12 193 LEU A O 1
ATOM 1538 N N . ILE A 1 194 ? 6.344 -2.611 -9.637 1.00 93.81 194 ILE A N 1
ATOM 1539 C CA . ILE A 1 194 ? 6.186 -2.476 -11.087 1.00 93.81 194 ILE A CA 1
ATOM 1540 C C . ILE A 1 194 ? 4.707 -2.488 -11.483 1.00 93.81 194 ILE A C 1
ATOM 1542 O O . ILE A 1 194 ? 3.892 -3.191 -10.889 1.00 93.81 194 ILE A O 1
ATOM 1546 N N . SER A 1 195 ? 4.367 -1.726 -12.518 1.00 93.06 195 SER A N 1
ATOM 1547 C CA . SER A 1 195 ? 3.087 -1.788 -13.220 1.00 93.06 195 SER A CA 1
ATOM 1548 C C . SER A 1 195 ? 3.279 -2.597 -14.492 1.00 93.06 195 SER A C 1
ATOM 1550 O O . SER A 1 195 ? 4.172 -2.298 -15.282 1.00 93.06 195 SER A O 1
ATOM 1552 N N . VAL A 1 196 ? 2.453 -3.618 -14.702 1.00 92.19 196 VAL A N 1
ATOM 1553 C CA . VAL A 1 196 ? 2.501 -4.460 -15.900 1.00 92.19 196 VAL A CA 1
ATOM 1554 C C . VAL A 1 196 ? 1.146 -4.414 -16.586 1.00 92.19 196 VAL A C 1
ATOM 1556 O O . VAL A 1 196 ? 0.121 -4.694 -15.968 1.00 92.19 196 VAL A O 1
ATOM 1559 N N . SER A 1 197 ? 1.145 -4.092 -17.878 1.00 90.75 197 SER A N 1
ATOM 1560 C CA . SER A 1 197 ? -0.060 -4.147 -18.713 1.00 90.75 197 SER A CA 1
ATOM 1561 C C . SER A 1 197 ? -0.200 -5.516 -19.384 1.00 90.75 197 SER A C 1
ATOM 1563 O O . SER A 1 197 ? 0.772 -6.064 -19.909 1.00 90.75 197 SER A O 1
ATOM 1565 N N . GLY A 1 198 ? -1.409 -6.080 -19.385 1.00 90.56 198 GLY A N 1
ATOM 1566 C CA . GLY A 1 198 ? -1.679 -7.373 -20.013 1.00 90.56 198 GLY A CA 1
ATOM 1567 C C . GLY A 1 198 ? -3.161 -7.741 -20.046 1.00 90.56 198 GLY A C 1
ATOM 1568 O O . GLY A 1 198 ? -3.991 -7.100 -19.405 1.00 90.56 198 GLY A O 1
ATOM 1569 N N . THR A 1 199 ? 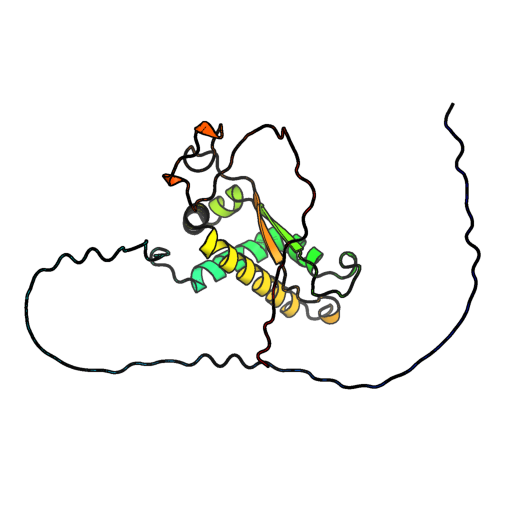-3.491 -8.788 -20.803 1.00 94.56 199 THR A N 1
ATOM 1570 C CA . THR A 1 199 ? -4.853 -9.332 -20.912 1.00 94.56 199 THR A CA 1
ATOM 1571 C C . THR A 1 199 ? -5.028 -10.514 -19.964 1.00 94.56 199 THR A C 1
ATOM 1573 O O . THR A 1 199 ? -4.220 -11.443 -19.961 1.00 94.56 199 THR A O 1
ATOM 1576 N N . VAL A 1 200 ? -6.108 -10.515 -19.182 1.00 94.44 200 VAL A N 1
ATOM 1577 C CA . VAL A 1 200 ? -6.463 -11.647 -18.317 1.00 94.44 200 VAL A CA 1
ATOM 1578 C C . VAL A 1 200 ? -7.058 -12.767 -19.177 1.00 94.44 200 VAL A C 1
ATOM 1580 O O . VAL A 1 200 ? -8.168 -12.634 -19.679 1.00 94.44 200 VAL A O 1
ATOM 1583 N N . ILE A 1 201 ? -6.316 -13.866 -19.355 1.00 96.12 201 ILE A N 1
ATOM 1584 C CA . ILE A 1 201 ? -6.740 -15.014 -20.187 1.00 96.12 201 ILE A CA 1
ATOM 1585 C C . ILE A 1 201 ? -7.364 -16.163 -19.387 1.00 96.12 201 ILE A C 1
ATOM 1587 O O . ILE A 1 201 ? -8.087 -16.986 -19.941 1.00 96.12 201 ILE A O 1
ATOM 1591 N N . LYS A 1 202 ? -7.049 -16.261 -18.092 1.00 95.88 202 LYS A N 1
ATOM 1592 C CA . LYS A 1 202 ? -7.507 -17.344 -17.219 1.00 95.88 202 LYS A CA 1
ATOM 1593 C C . LYS A 1 202 ? -7.569 -16.865 -15.777 1.00 95.88 202 LYS A C 1
ATOM 1595 O O . LYS A 1 202 ? -6.604 -16.298 -15.272 1.00 95.88 202 LYS A O 1
ATOM 1600 N N . THR A 1 203 ? -8.674 -17.162 -15.108 1.00 95.69 203 THR A N 1
ATOM 1601 C CA . THR A 1 203 ? -8.834 -17.020 -13.660 1.00 95.69 203 THR A CA 1
ATOM 1602 C C . THR A 1 203 ? -8.779 -18.402 -13.007 1.00 95.69 203 THR A C 1
ATOM 1604 O O . THR A 1 203 ? -9.233 -19.400 -13.570 1.00 95.69 203 THR A O 1
ATOM 1607 N N . GLY A 1 204 ? -8.128 -18.491 -11.847 1.00 94.00 204 GLY A N 1
ATOM 1608 C CA . GLY A 1 204 ? -8.088 -19.715 -11.045 1.00 94.00 204 GLY A CA 1
ATOM 1609 C C . GLY A 1 204 ? -9.288 -19.813 -10.096 1.00 94.00 204 GLY A C 1
ATOM 1610 O O . GLY A 1 204 ? -9.968 -18.811 -9.876 1.00 94.00 204 GLY A O 1
ATOM 1611 N N . PRO A 1 205 ? -9.545 -20.994 -9.506 1.00 95.75 205 PRO A N 1
ATOM 1612 C CA . PRO A 1 205 ? -10.537 -21.121 -8.443 1.00 95.75 205 PRO A CA 1
ATOM 1613 C C . PRO A 1 205 ? -10.096 -20.349 -7.191 1.00 95.75 205 PRO A 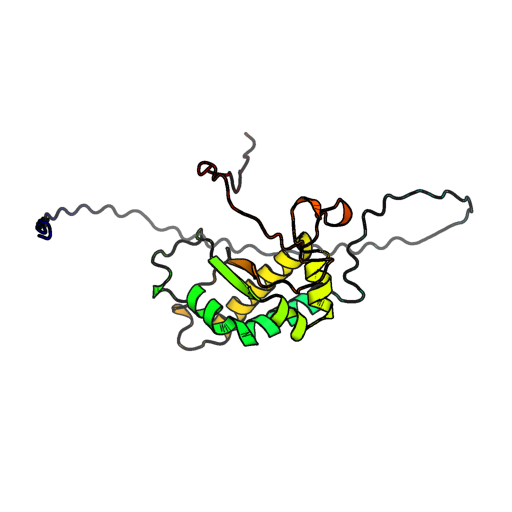C 1
ATOM 1615 O O . PRO A 1 205 ? -8.898 -20.224 -6.919 1.00 95.75 205 PRO A O 1
ATOM 1618 N N . ILE A 1 206 ? -11.069 -19.882 -6.407 1.00 94.50 206 ILE A N 1
ATOM 1619 C CA . ILE A 1 206 ? -10.822 -19.276 -5.094 1.00 94.50 206 ILE A CA 1
ATOM 1620 C C . ILE A 1 206 ? -10.275 -20.359 -4.158 1.00 94.50 206 ILE A C 1
ATOM 1622 O O . ILE A 1 206 ? -10.830 -21.454 -4.072 1.00 94.50 206 ILE A O 1
ATOM 1626 N N . LYS A 1 207 ? -9.174 -20.056 -3.464 1.00 94.62 207 LYS A N 1
ATOM 1627 C CA . LYS A 1 207 ? -8.551 -20.941 -2.474 1.00 94.62 207 LYS A CA 1
ATOM 1628 C C . LYS A 1 207 ? -8.521 -20.243 -1.121 1.00 94.62 207 LYS A C 1
ATOM 1630 O O . LYS A 1 207 ? -8.117 -19.087 -1.045 1.00 94.62 207 LYS A O 1
ATOM 1635 N N . MET A 1 208 ? -8.919 -20.954 -0.069 1.00 93.25 208 MET A N 1
ATOM 1636 C CA . MET A 1 208 ? -8.727 -20.502 1.309 1.00 93.25 208 MET A CA 1
ATOM 1637 C C . MET A 1 208 ? -7.236 -20.616 1.658 1.00 93.25 208 MET A C 1
ATOM 1639 O O . MET A 1 208 ? -6.638 -21.671 1.445 1.00 93.25 208 MET A O 1
ATOM 1643 N N . LEU A 1 209 ? -6.639 -19.532 2.158 1.00 91.00 209 LEU A N 1
ATOM 1644 C CA . LEU A 1 209 ? -5.262 -19.511 2.654 1.00 91.00 209 LEU A CA 1
ATOM 1645 C C . LEU A 1 209 ? -5.269 -19.426 4.179 1.00 91.00 209 LEU A C 1
ATOM 1647 O O . LEU A 1 209 ? -6.096 -18.731 4.764 1.00 91.00 209 LEU A O 1
ATOM 1651 N N . GLU A 1 210 ? -4.333 -20.124 4.814 1.00 92.06 210 GLU A N 1
ATOM 1652 C CA . GLU A 1 210 ? -4.126 -20.022 6.254 1.00 92.06 210 GLU A CA 1
ATOM 1653 C C . GLU A 1 210 ? -3.456 -18.684 6.589 1.00 92.06 210 GLU A C 1
ATOM 1655 O O . GLU A 1 210 ? -2.375 -18.384 6.086 1.00 92.06 210 GLU A O 1
ATOM 1660 N N . TYR A 1 211 ? -4.102 -17.882 7.440 1.00 85.50 211 TYR A N 1
ATOM 1661 C CA . TYR A 1 211 ? -3.564 -16.596 7.892 1.00 85.50 211 TYR A CA 1
ATOM 1662 C C . TYR A 1 211 ? -2.607 -16.749 9.082 1.00 85.50 211 TYR A C 1
ATOM 1664 O O . TYR A 1 211 ? -1.505 -16.204 9.081 1.00 85.50 211 TYR A O 1
ATOM 1672 N N . LYS A 1 212 ? -3.018 -17.499 10.111 1.00 87.81 212 LYS A N 1
ATOM 1673 C CA . LYS A 1 212 ? -2.243 -17.705 11.339 1.00 87.81 212 LYS A CA 1
ATOM 1674 C C . LYS A 1 212 ? -2.509 -19.093 11.903 1.00 87.81 212 LYS A C 1
ATOM 1676 O O . LYS A 1 212 ? -3.661 -19.505 12.005 1.00 87.81 212 LYS A O 1
ATOM 1681 N N . LYS A 1 213 ? -1.445 -19.752 12.364 1.00 92.75 213 LYS A N 1
ATOM 1682 C CA . LYS A 1 213 ? -1.509 -21.022 13.090 1.00 92.75 213 LYS A CA 1
ATOM 1683 C C . LYS A 1 213 ? -0.909 -20.873 14.478 1.00 92.75 213 LYS A C 1
ATOM 1685 O O . LYS A 1 213 ? 0.196 -20.354 14.623 1.00 92.75 213 LYS A O 1
ATOM 1690 N N . ILE A 1 214 ? -1.639 -21.318 15.496 1.00 92.62 214 ILE A N 1
ATOM 1691 C CA . ILE A 1 214 ? -1.172 -21.331 16.884 1.00 92.62 214 ILE A CA 1
ATOM 1692 C C . ILE A 1 214 ? -0.807 -22.771 17.227 1.00 92.62 214 ILE A C 1
ATOM 1694 O O . ILE A 1 214 ? -1.636 -23.672 17.126 1.00 92.62 214 ILE A O 1
ATOM 1698 N N . TYR A 1 215 ? 0.450 -22.979 17.607 1.00 94.50 215 TYR A N 1
ATOM 1699 C CA . TYR A 1 215 ? 0.956 -24.277 18.029 1.00 94.50 215 TYR A CA 1
ATOM 1700 C C . TYR A 1 215 ? 1.041 -24.293 19.550 1.00 94.50 215 TYR A C 1
ATOM 1702 O O . TYR A 1 215 ? 1.670 -23.420 20.144 1.00 94.50 215 TYR A O 1
ATOM 1710 N N . ILE A 1 216 ? 0.406 -25.280 20.174 1.00 94.50 216 ILE A N 1
ATOM 1711 C CA . ILE A 1 216 ? 0.465 -25.489 21.620 1.00 94.50 216 ILE A CA 1
ATOM 1712 C C . ILE A 1 216 ? 1.234 -26.787 21.840 1.00 94.50 216 ILE A C 1
ATOM 1714 O O . ILE A 1 216 ? 0.845 -27.835 21.320 1.00 94.50 216 ILE A O 1
ATOM 1718 N N . CYS A 1 217 ? 2.353 -26.696 22.560 1.00 90.00 217 CYS A N 1
ATOM 1719 C CA . CYS A 1 217 ? 3.099 -27.875 22.982 1.00 90.00 217 CYS A CA 1
ATOM 1720 C C . CYS A 1 217 ? 2.265 -28.639 24.012 1.00 90.00 217 CYS A C 1
ATOM 1722 O O . CYS A 1 217 ? 1.667 -28.024 24.895 1.00 90.00 217 CYS A O 1
ATOM 1724 N N . LYS A 1 218 ? 2.222 -29.961 23.870 1.00 72.88 218 LYS A N 1
ATOM 1725 C CA . LYS A 1 218 ? 1.645 -30.859 24.869 1.00 72.88 218 LYS A CA 1
ATOM 1726 C C . LYS A 1 218 ? 2.733 -31.369 25.796 1.00 72.88 218 LYS A C 1
ATOM 1728 O O . LYS A 1 218 ? 3.873 -31.510 25.299 1.00 72.88 218 LYS A O 1
#